Protein AF-A0A9P6YH67-F1 (afdb_monomer)

Foldseek 3Di:
DDDDDDDDDDDDDDDDDDDPPDPPPPPPPPVPPLVVLLDADPDPLALAQHAPVSVVSCVVPNDPVSCVQCVHPVSNCVSVVADPPPGDDFPDPDDGRDHSVNSNVVVVVVPPPPPDDPDPPPPCPPPPPPPVPPPPPPPPPDQPRCVSCCVRHNGPDDPDDPDDDPVRVVVVVVPPCVVVVVPVPPVVPPPPPPPDDD

Mean predicted aligned error: 18.73 Å

Organism: NCBI:txid936053

Solvent-accessible surface area (backbone atoms only — not comparable to full-atom values): 13482 Å² total; per-residue (Å²): 135,87,89,86,85,87,86,89,79,82,82,85,80,86,79,74,87,87,77,89,74,79,76,82,70,80,71,79,72,71,79,75,67,63,69,75,64,72,57,61,75,85,58,87,89,50,38,43,24,66,51,65,66,55,57,43,51,39,61,68,66,71,28,64,69,59,39,52,59,44,45,30,72,63,24,49,29,58,33,64,75,36,44,95,84,81,42,76,67,71,68,58,77,87,69,72,73,41,52,38,65,61,43,39,51,64,54,64,76,63,60,84,78,72,91,72,81,84,68,87,74,74,77,66,74,64,83,70,72,82,76,77,79,68,88,58,85,76,69,71,82,60,88,71,34,48,63,72,57,36,72,70,70,46,74,99,62,82,78,78,77,84,77,74,50,74,66,55,50,51,51,54,61,69,67,39,62,72,65,64,60,63,64,76,65,59,74,80,69,71,74,77,78,85,78,84,90,128

Sequence (198 aa):
MTTLHPPSALLSENPTLISNLGTNEKSDQVKIDLRDHLNSHQDPSNPFAFTPDQLGALIDPKNLPLLRAYGGLEGVARGLHSDLRSGLIPNAPNHQPITLDQIMKERKDDSVLEELVRTPTVHSLGARQLTHRTDITISTPDITAFPQRRRVFGANVLPETASKNIFQLMWIAFQDKTLSLGDRGWALGGVFCLGVGG

Secondary structure (DSSP, 8-state):
---------------------------------HHHHTSPP--TT--SS--HHHHHTTBTTB-HHHHHHTTHHHHHHHHTT-BTTTB--TTPPPPPP--HHHHHHHHHHHTTS--S-------------------S------TTS-HHHHHHH----PPPP-PPPHHHHHHHHHT-HHHHHHSSSSTTTSSTTSS---

Radius of gyration: 33.55 Å; Cα contacts (8 Å, |Δi|>4): 92; chains: 1; bounding box: 71×87×94 Å

Structure (mmCIF, N/CA/C/O backbone):
data_AF-A0A9P6YH67-F1
#
_entry.id   AF-A0A9P6YH67-F1
#
loop_
_atom_site.group_PDB
_atom_site.id
_atom_site.type_symbol
_atom_site.label_atom_id
_atom_site.label_alt_id
_atom_site.label_comp_id
_atom_site.label_asym_id
_atom_site.label_entity_id
_atom_site.label_seq_id
_atom_site.pdbx_PDB_ins_code
_atom_site.Cartn_x
_atom_site.Cartn_y
_atom_site.Cartn_z
_atom_site.occupancy
_atom_site.B_iso_or_equiv
_atom_site.auth_seq_id
_atom_site.auth_comp_id
_atom_site.auth_asym_id
_atom_site.auth_atom_id
_atom_site.pdbx_PDB_model_num
ATOM 1 N N . MET A 1 1 ? -42.409 -60.133 -31.550 1.00 38.12 1 MET A N 1
ATOM 2 C CA . MET A 1 1 ? -42.109 -59.517 -30.241 1.00 38.12 1 MET A CA 1
ATOM 3 C C . MET A 1 1 ? -42.569 -58.054 -30.286 1.00 38.12 1 MET A C 1
ATOM 5 O O . MET A 1 1 ? -41.913 -57.250 -30.925 1.00 38.12 1 MET A O 1
ATOM 9 N N . THR A 1 2 ? -43.781 -57.813 -29.757 1.00 36.97 2 THR A N 1
ATOM 10 C CA . THR A 1 2 ? -44.310 -56.610 -29.049 1.00 36.97 2 THR A CA 1
ATOM 11 C C . THR A 1 2 ? -43.953 -55.210 -29.610 1.00 36.97 2 THR A C 1
ATOM 13 O O . THR A 1 2 ? -42.856 -54.732 -29.371 1.00 36.97 2 THR A O 1
ATOM 16 N N . THR A 1 3 ? -44.710 -54.595 -30.537 1.00 42.47 3 THR A N 1
ATOM 17 C CA . THR A 1 3 ? -45.923 -53.718 -30.427 1.00 42.47 3 THR A CA 1
ATOM 18 C C . THR A 1 3 ? -45.793 -52.431 -29.582 1.00 42.47 3 THR A C 1
ATOM 20 O O . THR A 1 3 ? -45.664 -52.553 -28.368 1.00 42.47 3 THR A O 1
ATOM 23 N N . LEU A 1 4 ? -45.979 -51.234 -30.185 1.00 36.16 4 LEU A N 1
ATOM 24 C CA . LEU A 1 4 ? -47.043 -50.229 -29.886 1.00 36.16 4 LEU A CA 1
ATOM 25 C C . LEU A 1 4 ? -46.769 -48.812 -30.481 1.00 36.16 4 LEU A C 1
ATOM 27 O O . LEU A 1 4 ? -45.630 -48.383 -30.608 1.00 36.16 4 LEU A O 1
ATOM 31 N N . HIS A 1 5 ? -47.864 -48.142 -30.874 1.00 44.19 5 HIS A N 1
ATOM 32 C CA . HIS A 1 5 ? -48.044 -46.837 -31.563 1.00 44.19 5 HIS A CA 1
ATOM 33 C C . HIS A 1 5 ? -47.973 -45.627 -30.551 1.00 44.19 5 HIS A C 1
ATOM 35 O O . HIS A 1 5 ? -47.663 -45.874 -29.389 1.00 44.19 5 HIS A O 1
ATOM 41 N N . PRO A 1 6 ? -48.216 -44.343 -30.933 1.00 64.19 6 PRO A N 1
ATOM 42 C CA . PRO A 1 6 ? -47.480 -43.094 -30.671 1.00 64.19 6 PRO A CA 1
ATOM 43 C C . PRO A 1 6 ? -48.089 -42.293 -29.479 1.00 64.19 6 PRO A C 1
ATOM 45 O O . PRO A 1 6 ? -48.831 -42.875 -28.685 1.00 64.19 6 PRO A O 1
ATOM 48 N N . PRO A 1 7 ? -47.857 -40.969 -29.330 1.00 45.78 7 PRO A N 1
ATOM 49 C CA . PRO A 1 7 ? -48.884 -40.029 -29.820 1.00 45.78 7 PRO A CA 1
ATOM 50 C C . PRO A 1 7 ? -48.373 -38.633 -30.248 1.00 45.78 7 PRO A C 1
ATOM 52 O O . PRO A 1 7 ? -47.296 -38.174 -29.877 1.00 45.78 7 PRO A O 1
ATOM 55 N N . SER A 1 8 ? -49.211 -37.940 -31.019 1.00 47.09 8 SER A N 1
ATOM 56 C CA . SER A 1 8 ? -49.138 -36.511 -31.339 1.00 47.09 8 SER A CA 1
ATOM 57 C C . SER A 1 8 ? -49.526 -35.623 -30.143 1.00 47.09 8 SER A C 1
ATOM 59 O O . SER A 1 8 ? -50.497 -35.927 -29.458 1.00 47.09 8 SER A O 1
ATOM 61 N N . ALA A 1 9 ? -48.850 -34.483 -29.967 1.00 40.94 9 ALA A N 1
ATOM 62 C CA . ALA A 1 9 ? -49.354 -33.268 -29.304 1.00 40.94 9 ALA A CA 1
ATOM 63 C C . ALA A 1 9 ? -48.522 -32.081 -29.846 1.00 40.94 9 ALA A C 1
ATOM 65 O O . ALA A 1 9 ? -47.300 -32.104 -29.748 1.00 40.94 9 ALA A O 1
ATOM 66 N N . LEU A 1 10 ? -49.063 -31.249 -30.746 1.00 32.84 10 LEU A N 1
ATOM 67 C CA . LEU A 1 10 ? -49.729 -29.958 -30.475 1.00 32.84 10 LEU A CA 1
ATOM 68 C C . LEU A 1 10 ? -48.825 -28.997 -29.668 1.00 32.84 10 LEU A C 1
ATOM 70 O O . LEU A 1 10 ? -48.518 -29.284 -28.522 1.00 32.84 10 LEU A O 1
ATOM 74 N N . LEU A 1 11 ? -48.169 -28.010 -30.295 1.00 35.12 11 LEU A N 1
ATOM 75 C CA . LEU A 1 11 ? -48.657 -26.662 -30.668 1.00 35.12 11 LEU A CA 1
ATOM 76 C C . LEU A 1 11 ? -48.875 -25.755 -29.446 1.00 35.12 11 LEU A C 1
ATOM 78 O O . LEU A 1 11 ? -49.654 -26.103 -28.568 1.00 35.12 11 LEU A O 1
ATOM 82 N N . SER A 1 12 ? -48.261 -24.562 -29.499 1.00 39.50 12 SER A N 1
ATOM 83 C CA . SER A 1 12 ? -48.391 -23.457 -28.533 1.00 39.50 12 SER A CA 1
ATOM 84 C C . SER A 1 12 ? -47.697 -23.765 -27.192 1.00 39.50 12 SER A C 1
ATOM 86 O O . SER A 1 12 ? -47.698 -24.889 -26.727 1.00 39.50 12 SER A O 1
ATOM 88 N N . GLU A 1 13 ? -47.017 -22.864 -26.497 1.00 42.72 13 GLU A N 1
ATOM 89 C CA . GLU A 1 13 ? -47.311 -21.455 -26.295 1.00 42.72 13 GLU A CA 1
ATOM 90 C C . GLU A 1 13 ? -45.984 -20.731 -26.031 1.00 42.72 13 GLU A C 1
ATOM 92 O O . GLU A 1 13 ? -45.077 -21.262 -25.390 1.00 42.72 13 GLU A O 1
ATOM 97 N N . ASN A 1 14 ? -45.886 -19.498 -26.508 1.00 52.53 14 ASN A N 1
ATOM 98 C CA . ASN A 1 14 ? -44.887 -18.539 -26.073 1.00 52.53 14 ASN A CA 1
ATOM 99 C C . ASN A 1 14 ? -45.533 -17.731 -24.932 1.00 52.53 14 ASN A C 1
ATOM 101 O O . ASN A 1 14 ? -46.385 -16.893 -25.231 1.00 52.53 14 ASN A O 1
ATOM 105 N N . PRO A 1 15 ? -45.207 -17.952 -23.647 1.00 50.44 15 PRO A N 1
ATOM 106 C CA . PRO A 1 15 ? -45.587 -17.026 -22.595 1.00 50.44 15 PRO A CA 1
ATOM 107 C C . PRO A 1 15 ? -44.417 -16.081 -22.315 1.00 50.44 15 PRO A C 1
ATOM 109 O O . PRO A 1 15 ? -43.467 -16.381 -21.596 1.00 50.44 15 PRO A O 1
ATOM 112 N N . THR A 1 16 ? -44.500 -14.927 -22.968 1.00 36.78 16 THR A N 1
ATOM 113 C CA . THR A 1 16 ? -44.366 -13.596 -22.374 1.00 36.78 16 THR A CA 1
ATOM 114 C C . THR A 1 16 ? -43.880 -13.556 -20.922 1.00 36.78 16 THR A C 1
ATOM 116 O O . THR A 1 16 ? -44.498 -14.141 -20.041 1.00 36.78 16 THR A O 1
ATOM 119 N N . LEU A 1 17 ? -42.818 -12.767 -20.721 1.00 45.22 17 LEU A N 1
ATOM 120 C CA . LEU A 1 17 ? -42.535 -11.897 -19.573 1.00 45.22 17 LEU A CA 1
ATOM 121 C C . LEU A 1 17 ? -43.206 -12.268 -18.240 1.00 45.22 17 LEU A C 1
ATOM 123 O O . LEU A 1 17 ? -44.421 -12.193 -18.115 1.00 45.22 17 LEU A O 1
ATOM 127 N N . ILE A 1 18 ? -42.387 -12.469 -17.207 1.00 40.78 18 ILE A N 1
ATOM 128 C CA . ILE A 1 18 ? -42.354 -11.672 -15.965 1.00 40.78 18 ILE A CA 1
ATOM 129 C C . ILE A 1 18 ? -41.516 -12.449 -14.941 1.00 40.78 18 ILE A C 1
ATOM 131 O O . ILE A 1 18 ? -41.937 -13.470 -14.414 1.00 40.78 18 ILE A O 1
ATOM 135 N N . SER A 1 19 ? -40.358 -11.897 -14.591 1.00 36.22 19 SER A N 1
ATOM 136 C CA . SER A 1 19 ? -40.046 -11.620 -13.188 1.00 36.22 19 SER A CA 1
ATOM 137 C C . SER A 1 19 ? -38.937 -10.577 -13.148 1.00 36.22 19 SER A C 1
ATOM 139 O O . SER A 1 19 ? -37.750 -10.890 -13.071 1.00 36.22 19 SER A O 1
ATOM 141 N N . ASN A 1 20 ? -39.358 -9.311 -13.188 1.00 45.34 20 ASN A N 1
ATOM 142 C CA . ASN A 1 20 ? -38.653 -8.265 -12.466 1.00 45.34 20 ASN A CA 1
ATOM 143 C C . ASN A 1 20 ? -38.591 -8.711 -11.002 1.00 45.34 20 ASN A C 1
ATOM 145 O O . ASN A 1 20 ? -39.536 -8.484 -10.248 1.00 45.34 20 ASN A O 1
ATOM 149 N N . LEU A 1 21 ? -37.498 -9.357 -10.603 1.00 37.69 21 LEU A N 1
ATOM 150 C CA . LEU A 1 21 ? -37.103 -9.363 -9.208 1.00 37.69 21 LEU A CA 1
ATOM 151 C C . LEU A 1 21 ? -36.047 -8.280 -9.072 1.00 37.69 21 LEU A C 1
ATOM 153 O O . LEU A 1 21 ? -34.868 -8.475 -9.355 1.00 37.69 21 LEU A O 1
ATOM 157 N N . GLY A 1 22 ? -36.539 -7.095 -8.717 1.00 43.66 22 GLY A N 1
ATOM 158 C CA . GLY A 1 22 ? -35.696 -6.010 -8.275 1.00 43.66 22 GLY A CA 1
ATOM 159 C C . GLY A 1 22 ? -34.897 -6.479 -7.071 1.00 43.66 22 GLY A C 1
ATOM 160 O O . GLY A 1 22 ? -35.410 -6.542 -5.960 1.00 43.66 22 GLY A O 1
ATOM 161 N N . THR A 1 23 ? -33.621 -6.750 -7.285 1.00 35.12 23 THR A N 1
ATOM 162 C CA . THR A 1 23 ? -32.623 -6.407 -6.288 1.00 35.12 23 THR A CA 1
ATOM 163 C C . THR A 1 23 ? -32.306 -4.943 -6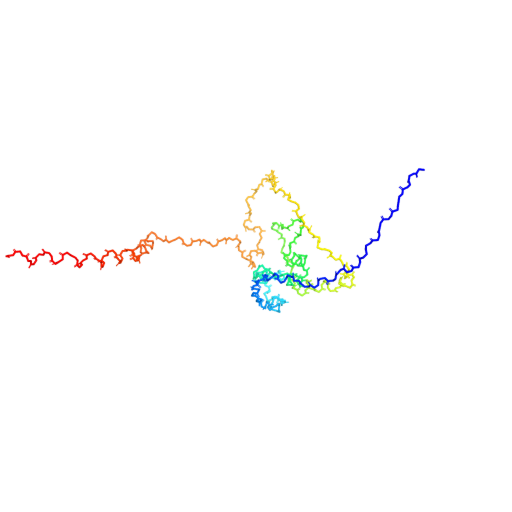.532 1.00 35.12 23 THR A C 1
ATOM 165 O O . THR A 1 23 ? -31.538 -4.589 -7.426 1.00 35.12 23 THR A O 1
ATOM 168 N N . ASN A 1 24 ? -32.975 -4.081 -5.768 1.00 37.22 24 ASN A N 1
ATOM 169 C CA . ASN A 1 24 ? -32.545 -2.711 -5.533 1.00 37.22 24 ASN A CA 1
ATOM 170 C C . ASN A 1 24 ? -31.234 -2.764 -4.733 1.00 37.22 24 ASN A C 1
ATOM 172 O O . ASN A 1 24 ? -31.184 -2.401 -3.563 1.00 37.22 24 ASN A O 1
ATOM 176 N N . GLU A 1 25 ? -30.184 -3.289 -5.357 1.00 43.19 25 GLU A N 1
ATOM 177 C CA . GLU A 1 25 ? -28.823 -3.033 -4.935 1.00 43.19 25 GLU A CA 1
ATOM 178 C C . GLU A 1 25 ? -28.567 -1.618 -5.422 1.00 43.19 25 GLU A C 1
ATOM 180 O O . GLU A 1 25 ? -28.279 -1.372 -6.598 1.00 43.19 25 GLU A O 1
ATOM 185 N N . LYS A 1 26 ? -28.755 -0.668 -4.511 1.00 33.31 26 LYS A N 1
ATOM 186 C CA . LYS A 1 26 ? -28.193 0.666 -4.621 1.00 33.31 26 LYS A CA 1
ATOM 187 C C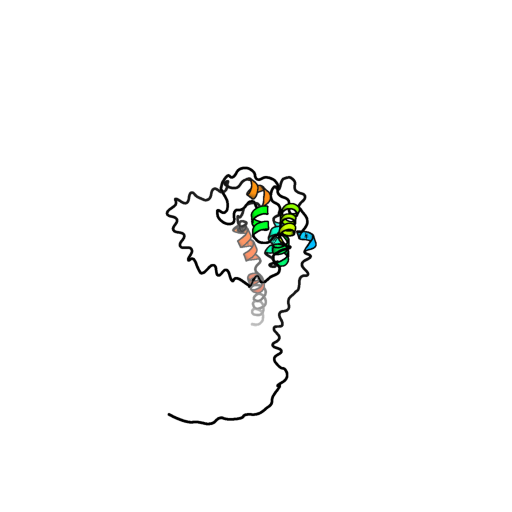 . LYS A 1 26 ? -26.677 0.483 -4.653 1.00 33.31 26 LYS A C 1
ATOM 189 O O . LYS A 1 26 ? -25.994 0.606 -3.645 1.00 33.31 26 LYS A O 1
ATOM 194 N N . SER A 1 27 ? -26.166 0.094 -5.817 1.00 44.28 27 SER A N 1
ATOM 195 C CA . SER A 1 27 ? -24.757 0.153 -6.126 1.00 44.28 27 SER A CA 1
ATOM 196 C C . SER A 1 27 ? -24.481 1.642 -6.187 1.00 44.28 27 SER A C 1
ATOM 198 O O . SER A 1 27 ? -24.657 2.271 -7.231 1.00 44.28 27 SER A O 1
ATOM 200 N N . ASP A 1 28 ? -24.122 2.210 -5.038 1.00 47.75 28 ASP A N 1
ATOM 201 C CA . ASP A 1 28 ? -23.343 3.432 -4.969 1.00 47.75 28 ASP A CA 1
ATOM 202 C C . ASP A 1 28 ? -22.075 3.129 -5.774 1.00 47.75 28 ASP A C 1
ATOM 204 O O . ASP A 1 28 ? -21.065 2.645 -5.265 1.00 47.75 28 ASP A O 1
ATOM 208 N N . GLN A 1 29 ? -22.175 3.288 -7.096 1.00 51.06 29 GLN A N 1
ATOM 209 C CA . GLN A 1 29 ? -21.051 3.276 -8.006 1.00 51.06 29 GLN A CA 1
ATOM 210 C C . GLN A 1 29 ? -20.273 4.537 -7.663 1.00 51.06 29 GLN A C 1
ATOM 212 O O . GLN A 1 29 ? -20.430 5.582 -8.292 1.00 51.06 29 GLN A O 1
ATOM 217 N N . VAL A 1 30 ? -19.447 4.446 -6.621 1.00 56.94 30 VAL A N 1
ATOM 218 C CA . VAL A 1 30 ? -18.272 5.294 -6.511 1.00 56.94 30 VAL A CA 1
ATOM 219 C C . VAL A 1 30 ? -17.543 5.049 -7.820 1.00 56.94 30 VAL A C 1
ATOM 221 O O . VAL A 1 30 ? -17.080 3.943 -8.092 1.00 56.94 30 VAL A O 1
ATOM 224 N N . LYS A 1 31 ? -17.570 6.038 -8.706 1.00 55.84 31 LYS A N 1
ATOM 225 C CA . LYS A 1 31 ? -16.801 6.027 -9.941 1.00 55.84 31 LYS A CA 1
ATOM 226 C C . LYS A 1 31 ? -15.342 6.053 -9.504 1.00 55.84 31 LYS A C 1
ATOM 228 O O . LYS A 1 31 ? -14.800 7.117 -9.242 1.00 55.84 31 LYS A O 1
ATOM 233 N N . ILE A 1 32 ? -14.761 4.874 -9.290 1.00 58.88 32 ILE A N 1
ATOM 234 C CA . ILE A 1 32 ? -13.375 4.752 -8.852 1.00 58.88 32 ILE A CA 1
ATOM 235 C C . ILE A 1 32 ? -12.536 5.228 -10.029 1.00 58.88 32 ILE A C 1
ATOM 237 O O . ILE A 1 32 ? -12.463 4.555 -11.063 1.00 58.88 32 ILE A O 1
ATOM 241 N N . ASP A 1 33 ? -11.955 6.415 -9.896 1.00 65.50 33 ASP A N 1
ATOM 242 C CA . ASP A 1 33 ? -11.073 6.982 -10.900 1.00 65.50 33 ASP A CA 1
ATOM 243 C C . ASP A 1 33 ? -9.779 6.162 -10.923 1.00 65.50 33 ASP A C 1
ATOM 245 O O . ASP A 1 33 ? -8.802 6.419 -10.230 1.00 65.50 33 ASP A O 1
ATOM 249 N N . LEU A 1 34 ? -9.790 5.118 -11.754 1.00 74.00 34 LEU A N 1
ATOM 250 C CA . LEU A 1 34 ? -8.680 4.188 -11.958 1.00 74.00 34 LEU A CA 1
ATOM 251 C C . LEU A 1 34 ? -7.362 4.914 -12.277 1.00 74.00 34 LEU A C 1
ATOM 253 O O . LEU A 1 34 ? -6.284 4.414 -11.980 1.00 74.00 34 LEU A O 1
ATOM 257 N N . ARG A 1 35 ? -7.462 6.097 -12.889 1.00 72.38 35 ARG A N 1
ATOM 258 C CA . ARG A 1 35 ? -6.337 6.895 -13.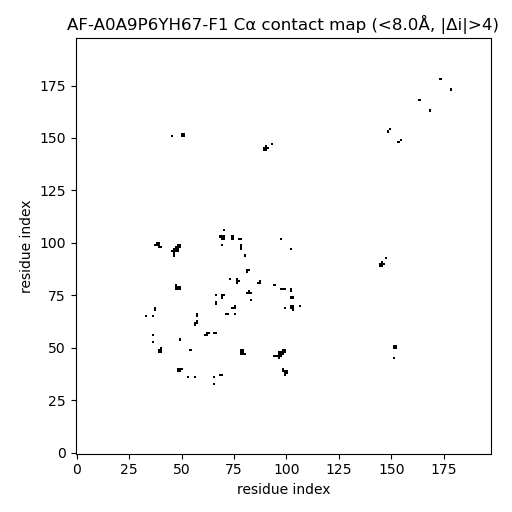382 1.00 72.38 35 ARG A CA 1
ATOM 259 C C . ARG A 1 35 ? -5.349 7.296 -12.296 1.00 72.38 35 ARG A C 1
ATOM 261 O O . ARG A 1 35 ? -4.156 7.318 -12.580 1.00 72.38 35 ARG A O 1
ATOM 268 N N . ASP A 1 36 ? -5.816 7.556 -11.082 1.00 79.69 36 ASP A N 1
ATOM 269 C CA . ASP A 1 36 ? -4.942 8.055 -10.019 1.00 79.69 36 ASP A CA 1
ATOM 270 C C . ASP A 1 36 ? -4.001 6.957 -9.501 1.00 79.69 36 ASP A C 1
ATOM 272 O O . ASP A 1 36 ? -2.862 7.229 -9.123 1.00 79.69 36 ASP A O 1
ATOM 276 N N . HIS A 1 37 ? -4.432 5.696 -9.578 1.00 85.00 37 HIS A N 1
ATOM 277 C CA . HIS A 1 37 ? -3.693 4.543 -9.063 1.00 85.00 37 HIS A CA 1
ATOM 278 C C . HIS A 1 37 ? -2.809 3.841 -10.105 1.00 85.00 37 HIS A C 1
ATOM 280 O O . HIS A 1 37 ? -2.039 2.957 -9.750 1.00 85.00 37 HIS A O 1
ATOM 286 N N . LEU A 1 38 ? -2.871 4.235 -11.381 1.00 85.75 38 LEU A N 1
ATOM 287 C CA . LEU A 1 38 ? -2.050 3.651 -12.452 1.00 85.75 38 LEU A CA 1
ATOM 288 C C . LEU A 1 38 ? -0.716 4.370 -12.682 1.00 85.75 38 LEU A C 1
ATOM 290 O O . LEU A 1 38 ? 0.039 3.977 -13.565 1.00 85.75 38 LEU A O 1
ATOM 294 N N . ASN A 1 39 ? -0.421 5.421 -11.921 1.00 88.75 39 ASN A N 1
ATOM 295 C CA . ASN A 1 39 ? 0.826 6.162 -12.069 1.00 88.75 39 ASN A CA 1
ATOM 296 C C . ASN A 1 39 ? 1.924 5.556 -11.186 1.00 88.75 39 ASN A C 1
ATOM 298 O O . ASN A 1 39 ? 1.687 5.249 -10.018 1.00 88.75 39 ASN A O 1
ATOM 302 N N . SER A 1 40 ? 3.144 5.435 -11.712 1.00 88.12 40 SER A N 1
ATOM 303 C CA . SER A 1 40 ? 4.320 5.081 -10.907 1.00 88.12 40 SER A CA 1
ATOM 304 C C . SER A 1 40 ? 4.542 6.106 -9.783 1.00 88.12 40 SER A C 1
ATOM 306 O O . SER A 1 40 ? 4.387 7.314 -9.985 1.00 88.12 40 SER A O 1
ATOM 308 N N . HIS A 1 41 ? 4.911 5.640 -8.588 1.00 88.56 41 HIS A N 1
ATOM 309 C CA . HIS A 1 41 ? 5.232 6.535 -7.474 1.00 88.56 41 HIS A CA 1
ATOM 310 C C . HIS A 1 41 ? 6.546 7.286 -7.717 1.00 88.56 41 HIS A C 1
ATOM 312 O O . HIS A 1 41 ? 7.430 6.824 -8.434 1.00 88.56 41 HIS A O 1
ATOM 318 N N . GLN A 1 42 ? 6.691 8.444 -7.074 1.00 87.19 42 GLN A N 1
ATOM 319 C CA . GLN A 1 42 ? 7.865 9.310 -7.228 1.00 87.19 42 GLN A CA 1
ATOM 320 C C . GLN A 1 42 ? 8.914 9.124 -6.121 1.00 87.19 42 GLN A C 1
ATOM 322 O O . GLN A 1 42 ? 9.944 9.789 -6.148 1.00 87.19 42 GLN A O 1
ATOM 327 N N . ASP A 1 43 ? 8.668 8.243 -5.144 1.00 88.56 43 ASP A N 1
ATOM 328 C CA . ASP A 1 43 ? 9.596 8.008 -4.031 1.00 88.56 43 ASP A CA 1
ATOM 329 C C . ASP A 1 43 ? 10.834 7.196 -4.477 1.00 88.56 43 ASP A C 1
ATOM 331 O O . ASP A 1 43 ? 10.691 6.007 -4.775 1.00 88.56 43 ASP A O 1
ATOM 335 N N . PRO A 1 44 ? 12.050 7.783 -4.483 1.00 86.19 44 PRO A N 1
ATOM 336 C CA . PRO A 1 44 ? 13.280 7.075 -4.845 1.00 86.19 44 PRO A CA 1
ATOM 337 C C . PRO A 1 44 ? 13.748 6.095 -3.761 1.00 86.19 44 PRO A C 1
ATOM 339 O O . PRO A 1 44 ? 14.595 5.242 -4.018 1.00 86.19 44 PRO A O 1
ATOM 342 N N . SER A 1 45 ? 13.236 6.224 -2.532 1.00 89.56 45 SER A N 1
ATOM 343 C CA . SER A 1 45 ? 13.540 5.321 -1.425 1.00 89.56 45 SER A CA 1
ATOM 344 C C . SER A 1 45 ? 12.691 4.052 -1.457 1.00 89.56 45 SER A C 1
ATOM 346 O O . SER A 1 45 ? 12.991 3.135 -0.685 1.00 89.56 45 SER A O 1
ATOM 348 N N . ASN A 1 46 ? 11.641 4.006 -2.280 1.00 92.75 46 ASN A N 1
ATOM 349 C CA . ASN A 1 46 ? 10.765 2.855 -2.408 1.00 92.75 46 ASN A CA 1
ATOM 350 C C . ASN A 1 46 ? 11.233 1.958 -3.572 1.00 92.75 46 ASN A C 1
ATOM 352 O O . ASN A 1 46 ? 11.122 2.348 -4.731 1.00 92.75 46 ASN A O 1
ATOM 356 N N . PRO A 1 47 ? 11.756 0.756 -3.290 1.00 93.00 47 PRO A N 1
ATOM 357 C CA . PRO A 1 47 ? 12.155 -0.204 -4.316 1.00 93.00 47 PRO A CA 1
ATOM 358 C C . PRO A 1 47 ? 10.996 -1.083 -4.811 1.00 93.00 47 PRO A C 1
ATOM 360 O O . PRO A 1 47 ? 11.191 -1.881 -5.722 1.00 93.00 47 PRO A O 1
ATOM 363 N N . PHE A 1 48 ? 9.819 -1.014 -4.190 1.00 94.75 48 PHE A N 1
ATOM 364 C CA . PHE A 1 48 ? 8.630 -1.753 -4.619 1.00 94.75 48 PHE A CA 1
ATOM 365 C C . PHE A 1 48 ? 7.843 -0.925 -5.623 1.00 94.75 48 PHE A C 1
ATOM 367 O O . PHE A 1 48 ? 7.823 0.286 -5.499 1.00 94.75 48 PHE A O 1
ATOM 374 N N . ALA A 1 49 ? 7.109 -1.560 -6.535 1.00 93.88 49 ALA A N 1
ATOM 375 C CA . ALA A 1 49 ? 6.353 -0.832 -7.561 1.00 93.88 49 ALA A CA 1
ATOM 376 C C . ALA A 1 49 ? 5.117 -0.083 -7.046 1.00 93.88 49 ALA A C 1
ATOM 378 O O . ALA A 1 49 ? 4.524 0.697 -7.790 1.00 93.88 49 ALA A O 1
ATOM 379 N N . PHE A 1 50 ? 4.699 -0.350 -5.807 1.00 94.12 50 PHE A N 1
ATOM 380 C CA . PHE A 1 50 ? 3.443 0.138 -5.250 1.00 94.12 50 PHE A CA 1
ATOM 381 C C . PHE A 1 50 ? 3.661 0.917 -3.955 1.00 94.12 50 PHE A C 1
ATOM 383 O O . PHE A 1 50 ? 4.567 0.613 -3.173 1.00 94.12 50 PHE A O 1
ATOM 390 N N . THR A 1 51 ? 2.775 1.876 -3.697 1.00 93.69 51 THR A N 1
ATOM 391 C CA . THR A 1 51 ? 2.624 2.535 -2.392 1.00 93.69 51 THR A CA 1
ATOM 392 C C . THR A 1 51 ? 1.543 1.851 -1.545 1.00 93.69 51 THR A C 1
ATOM 394 O O . THR A 1 51 ? 0.690 1.142 -2.092 1.00 93.69 51 THR A O 1
ATOM 397 N N . PRO A 1 52 ? 1.528 2.065 -0.213 1.00 92.94 52 PRO A N 1
ATOM 398 C CA . PRO A 1 52 ? 0.439 1.589 0.642 1.00 92.94 52 PRO A CA 1
ATOM 399 C C . PRO A 1 52 ? -0.946 2.009 0.127 1.00 92.94 52 PRO A C 1
ATOM 401 O O . PRO A 1 52 ? -1.853 1.182 0.081 1.00 92.94 52 PRO A O 1
ATOM 404 N N . ASP A 1 53 ? -1.083 3.249 -0.349 1.00 91.69 53 ASP A N 1
ATOM 405 C CA . ASP A 1 53 ? -2.346 3.787 -0.868 1.00 91.69 53 ASP A CA 1
ATOM 406 C C . ASP A 1 53 ? -2.795 3.078 -2.156 1.00 91.69 53 ASP A C 1
ATOM 408 O O . ASP A 1 53 ? -3.968 2.736 -2.312 1.00 91.69 53 ASP A O 1
ATOM 412 N N . GLN A 1 54 ? -1.859 2.786 -3.066 1.00 92.81 54 GLN A N 1
ATOM 413 C CA . GLN A 1 54 ? -2.138 2.050 -4.306 1.00 92.81 54 GLN A CA 1
ATOM 414 C C . GLN A 1 54 ? -2.586 0.608 -4.056 1.00 92.81 54 GLN A C 1
ATOM 416 O O . GLN A 1 54 ? -3.390 0.076 -4.826 1.00 92.81 54 GLN A O 1
ATOM 421 N N . LEU A 1 55 ? -2.071 -0.024 -2.997 1.00 92.50 55 LEU A N 1
ATOM 422 C CA . LEU A 1 55 ? -2.513 -1.347 -2.556 1.00 92.50 55 LEU A CA 1
ATOM 423 C C . LEU A 1 55 ? -3.849 -1.270 -1.809 1.00 92.50 55 LEU A C 1
ATOM 425 O O . LEU A 1 55 ? -4.696 -2.139 -2.001 1.00 92.50 55 LEU A O 1
ATOM 429 N N . GLY A 1 56 ? -4.068 -0.229 -1.001 1.00 92.00 56 GLY A N 1
ATOM 430 C CA . GLY A 1 56 ? -5.329 0.015 -0.295 1.00 92.00 56 GLY A CA 1
ATOM 431 C C . GLY A 1 56 ? -6.515 0.157 -1.251 1.00 92.00 56 GLY A C 1
ATOM 432 O O . GLY A 1 56 ? -7.561 -0.452 -1.027 1.00 92.00 56 GLY A O 1
ATOM 433 N N . ALA A 1 57 ? -6.305 0.832 -2.385 1.00 91.38 57 ALA A N 1
ATOM 434 C CA . ALA A 1 57 ? -7.298 0.988 -3.451 1.00 91.38 57 ALA A CA 1
ATOM 435 C C . ALA A 1 57 ? -7.747 -0.335 -4.109 1.00 91.38 57 ALA A C 1
ATOM 437 O O . ALA A 1 57 ? -8.742 -0.361 -4.834 1.00 91.38 57 ALA A O 1
ATOM 438 N N . LEU A 1 58 ? -7.029 -1.446 -3.887 1.00 91.12 58 LEU A N 1
ATOM 439 C CA . LEU A 1 58 ? -7.462 -2.781 -4.318 1.00 91.12 58 LEU A CA 1
ATOM 440 C C . LEU A 1 58 ? -8.458 -3.424 -3.352 1.00 91.12 58 LEU A C 1
ATOM 442 O O . LEU A 1 58 ? -9.195 -4.326 -3.762 1.00 91.12 58 LEU A O 1
ATOM 446 N N . ILE A 1 59 ? -8.432 -3.020 -2.083 1.00 90.44 59 ILE A N 1
ATOM 447 C CA . ILE A 1 59 ? -9.128 -3.687 -0.982 1.00 90.44 59 ILE A CA 1
ATOM 448 C C . ILE A 1 59 ? -10.401 -2.935 -0.597 1.00 90.44 59 ILE A C 1
ATOM 450 O O . ILE A 1 59 ? -11.420 -3.595 -0.383 1.00 90.44 59 ILE A O 1
ATOM 454 N N . ASP A 1 60 ? -10.364 -1.598 -0.557 1.00 85.88 60 ASP A N 1
ATOM 455 C CA . ASP A 1 60 ? -11.478 -0.780 -0.063 1.00 85.88 60 ASP A CA 1
ATOM 456 C C . ASP A 1 60 ? -11.830 0.409 -0.991 1.00 85.88 60 ASP A C 1
ATOM 458 O O . ASP A 1 60 ? -11.132 1.425 -0.984 1.00 85.88 60 ASP A O 1
ATOM 462 N N . PRO A 1 61 ? -12.904 0.302 -1.803 1.00 88.75 61 PRO A N 1
ATOM 463 C CA . PRO A 1 61 ? -13.663 -0.917 -2.089 1.00 88.75 61 PRO A CA 1
ATOM 464 C C . PRO A 1 61 ? -12.860 -1.891 -2.967 1.00 88.75 61 PRO A C 1
ATOM 466 O O . PRO A 1 61 ? -11.968 -1.506 -3.722 1.00 88.75 61 PRO A O 1
ATOM 469 N N . LYS A 1 62 ? -13.219 -3.177 -2.925 1.00 89.06 62 LYS A N 1
ATOM 470 C CA . LYS A 1 62 ? -12.551 -4.233 -3.702 1.00 89.06 62 LYS A CA 1
ATOM 471 C C . LYS A 1 62 ? -12.542 -3.928 -5.211 1.00 89.06 62 LYS A C 1
ATOM 473 O O . LYS A 1 62 ? -13.575 -4.033 -5.872 1.00 89.06 62 LYS A O 1
ATOM 478 N N . ASN A 1 63 ? -11.366 -3.658 -5.783 1.00 89.12 63 ASN A N 1
ATOM 479 C CA . ASN A 1 63 ? -11.214 -3.220 -7.176 1.00 89.12 63 ASN A CA 1
ATOM 480 C C . ASN A 1 63 ? -10.498 -4.264 -8.057 1.00 89.12 63 ASN A C 1
ATOM 482 O O . ASN A 1 63 ? -9.280 -4.247 -8.252 1.00 89.12 63 ASN A O 1
ATOM 486 N N . LEU A 1 64 ? -11.277 -5.189 -8.631 1.00 90.44 64 LEU A N 1
ATOM 487 C CA . LEU A 1 64 ? -10.762 -6.204 -9.562 1.00 90.44 64 LEU A CA 1
ATOM 488 C C . LEU A 1 64 ? -10.240 -5.631 -10.898 1.00 90.44 64 LEU A C 1
ATOM 490 O O . LEU A 1 64 ? -9.241 -6.157 -11.400 1.00 90.44 64 LEU A O 1
ATOM 494 N N . PRO A 1 65 ? -10.863 -4.595 -11.499 1.00 89.44 65 PRO A N 1
ATOM 495 C CA . PRO A 1 65 ? -10.303 -3.930 -12.675 1.00 89.44 65 PRO A CA 1
ATOM 496 C C . PRO A 1 65 ? -8.891 -3.376 -12.450 1.00 89.44 65 PRO A C 1
ATOM 498 O O . PRO A 1 65 ? -8.019 -3.600 -13.288 1.00 89.44 65 PRO A O 1
ATOM 501 N N . LEU A 1 66 ? -8.640 -2.730 -11.307 1.00 90.62 66 LEU A N 1
ATOM 502 C CA . LEU A 1 66 ? -7.316 -2.218 -10.941 1.00 90.62 66 LEU A CA 1
ATOM 503 C C . LEU A 1 66 ? -6.312 -3.351 -10.723 1.00 90.62 66 LEU A C 1
ATOM 505 O O . LEU A 1 66 ? -5.213 -3.301 -11.268 1.00 90.62 66 LEU A O 1
ATOM 509 N N . LEU A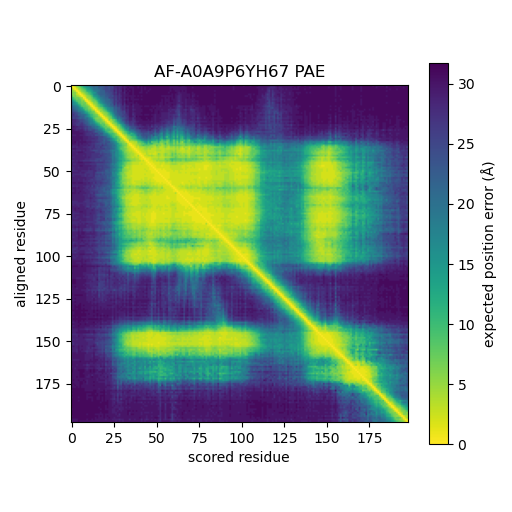 1 67 ? -6.718 -4.432 -10.046 1.00 91.31 67 LEU A N 1
ATOM 510 C CA . LEU A 1 67 ? -5.879 -5.627 -9.917 1.00 91.31 67 LEU A CA 1
ATOM 511 C C . LEU A 1 67 ? -5.477 -6.175 -11.290 1.00 91.31 67 LEU A C 1
ATOM 513 O O . LEU A 1 67 ? -4.324 -6.537 -11.512 1.00 91.31 67 LEU A O 1
ATOM 517 N N . ARG A 1 68 ? -6.423 -6.236 -12.235 1.00 90.25 68 ARG A N 1
ATOM 518 C CA . ARG A 1 68 ? -6.138 -6.677 -13.604 1.00 90.25 68 ARG A CA 1
ATOM 519 C C . ARG A 1 68 ? -5.181 -5.717 -14.305 1.00 90.25 68 ARG A C 1
ATOM 521 O O . ARG A 1 68 ? -4.323 -6.207 -15.036 1.00 90.25 68 ARG A O 1
ATOM 528 N N . ALA A 1 69 ? -5.324 -4.410 -14.101 1.00 90.06 69 ALA A N 1
ATOM 529 C CA . ALA A 1 69 ? -4.440 -3.402 -14.678 1.00 90.06 69 ALA A CA 1
ATOM 530 C C . ALA A 1 69 ? -3.000 -3.531 -14.156 1.00 90.06 69 ALA A C 1
ATOM 532 O O . ALA A 1 69 ? -2.076 -3.460 -14.957 1.00 90.06 69 ALA A O 1
ATOM 533 N N . TYR A 1 70 ? -2.807 -3.871 -12.879 1.00 91.69 70 TYR A N 1
ATOM 534 C CA . TYR A 1 70 ? -1.495 -4.179 -12.286 1.00 91.69 70 TYR A CA 1
ATOM 535 C C . TYR A 1 70 ? -0.871 -5.511 -12.744 1.00 91.69 70 TYR A C 1
ATOM 537 O O . TYR A 1 70 ? 0.100 -5.971 -12.154 1.00 91.69 70 TYR A O 1
ATOM 545 N N . GLY A 1 71 ? -1.422 -6.173 -13.766 1.00 89.19 71 GLY A N 1
ATOM 546 C CA . GLY A 1 71 ? -0.939 -7.481 -14.226 1.00 89.19 71 GLY A CA 1
ATOM 547 C C . GLY A 1 71 ? -1.528 -8.672 -13.461 1.00 89.19 71 GLY A C 1
ATOM 548 O O . GLY A 1 71 ? -1.079 -9.802 -13.628 1.00 89.19 71 GLY A O 1
ATOM 549 N N . GLY A 1 72 ? -2.568 -8.460 -12.651 1.00 91.38 72 GLY A N 1
ATOM 550 C CA . GLY A 1 72 ? -3.201 -9.509 -11.853 1.00 91.38 72 GLY A CA 1
ATOM 551 C C . GLY A 1 72 ? -2.385 -9.885 -10.616 1.00 91.38 72 GLY A C 1
ATOM 552 O O . GLY A 1 72 ? -1.579 -9.106 -10.115 1.00 91.38 72 GLY A O 1
ATOM 553 N N . LEU A 1 73 ? -2.602 -11.103 -10.115 1.00 91.88 73 LEU A N 1
ATOM 554 C CA . LEU A 1 73 ? -1.914 -11.605 -8.922 1.00 91.88 73 LEU A CA 1
ATOM 555 C C . LEU A 1 73 ? -0.389 -11.653 -9.105 1.00 91.88 73 LEU A C 1
ATOM 557 O O . LEU A 1 73 ? 0.351 -11.297 -8.193 1.00 91.88 73 LEU A O 1
ATOM 561 N N . GLU A 1 74 ? 0.075 -12.083 -10.279 1.00 92.25 74 GLU A N 1
ATOM 562 C CA . GLU A 1 74 ? 1.503 -12.222 -10.565 1.00 92.25 74 GLU A CA 1
ATOM 563 C C . GLU A 1 74 ? 2.210 -10.866 -10.620 1.00 92.25 74 GLU A C 1
ATOM 565 O O . GLU A 1 74 ? 3.277 -10.709 -10.026 1.00 92.25 74 GLU A O 1
ATOM 570 N N . GLY A 1 75 ? 1.592 -9.867 -11.258 1.00 92.62 75 GLY A N 1
ATOM 571 C CA . GLY A 1 75 ? 2.150 -8.518 -11.311 1.00 92.62 75 GLY A CA 1
ATOM 572 C C . GLY A 1 75 ?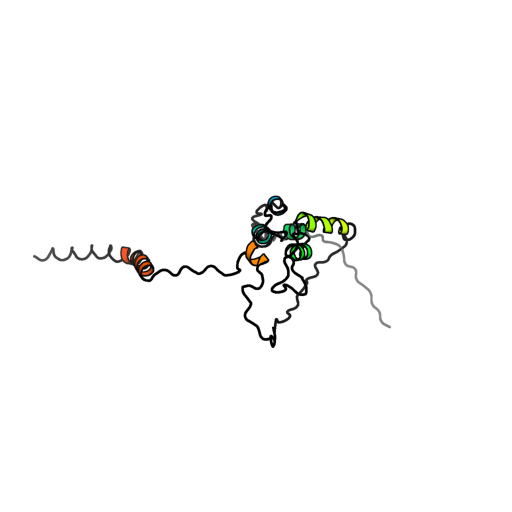 2.261 -7.879 -9.926 1.00 92.62 75 GLY A C 1
ATOM 573 O O . GLY A 1 75 ? 3.302 -7.317 -9.586 1.00 92.62 75 GLY A O 1
ATOM 574 N N . VAL A 1 76 ? 1.246 -8.065 -9.074 1.00 94.00 76 VAL A N 1
ATOM 575 C CA . VAL A 1 76 ? 1.297 -7.600 -7.679 1.00 94.00 76 VAL A CA 1
ATO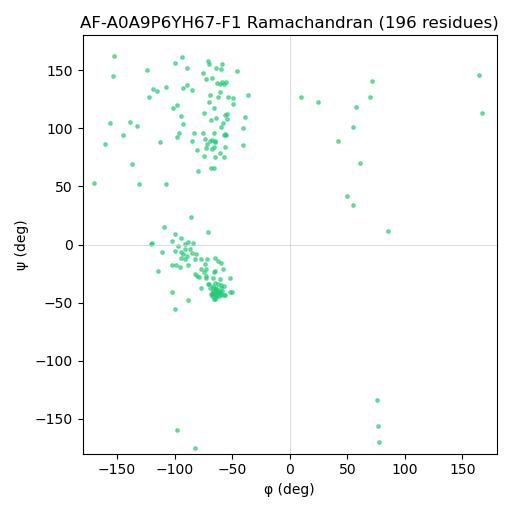M 576 C C . VAL A 1 76 ? 2.384 -8.326 -6.884 1.00 94.00 76 VAL A C 1
ATOM 578 O O . VAL A 1 76 ? 3.179 -7.680 -6.203 1.00 94.00 76 VAL A O 1
ATOM 581 N N . ALA A 1 77 ? 2.471 -9.655 -6.986 1.00 93.50 77 ALA A N 1
ATOM 582 C CA . ALA A 1 77 ? 3.493 -10.435 -6.289 1.00 93.50 77 ALA A CA 1
ATOM 583 C C . ALA A 1 77 ? 4.911 -10.005 -6.693 1.00 93.50 77 ALA A C 1
ATOM 585 O O . ALA A 1 77 ? 5.766 -9.786 -5.833 1.00 93.50 77 ALA A O 1
ATOM 586 N N . ARG A 1 78 ? 5.131 -9.784 -7.992 1.00 93.00 78 ARG A N 1
ATOM 587 C CA . ARG A 1 78 ? 6.407 -9.321 -8.536 1.00 93.00 78 ARG A CA 1
ATOM 588 C C . ARG A 1 78 ? 6.756 -7.907 -8.081 1.00 93.00 78 ARG A C 1
ATOM 590 O O . ARG A 1 78 ? 7.864 -7.697 -7.596 1.00 93.00 78 ARG A O 1
ATOM 597 N N . GLY A 1 79 ? 5.814 -6.966 -8.152 1.00 93.12 79 GLY A N 1
ATOM 598 C CA . GLY A 1 79 ? 6.030 -5.591 -7.688 1.00 93.12 79 GLY A CA 1
ATOM 599 C C . GLY A 1 79 ? 6.262 -5.466 -6.185 1.00 93.12 79 GLY A C 1
ATOM 600 O O . GLY A 1 79 ? 6.903 -4.517 -5.738 1.00 93.12 79 GLY A O 1
ATOM 601 N N . LEU A 1 80 ? 5.799 -6.448 -5.408 1.00 93.81 80 LEU A N 1
ATOM 602 C CA . LEU A 1 80 ? 6.073 -6.574 -3.978 1.00 93.81 80 LEU A CA 1
ATOM 603 C C . LEU A 1 80 ? 7.266 -7.482 -3.660 1.00 93.81 80 LEU A C 1
ATOM 605 O O . LEU A 1 80 ? 7.484 -7.771 -2.485 1.00 93.81 80 LEU A O 1
ATOM 609 N N . HIS A 1 81 ? 8.013 -7.976 -4.653 1.00 93.00 81 HIS A N 1
ATOM 610 C CA . HIS A 1 81 ? 9.117 -8.931 -4.471 1.00 93.00 81 HIS A CA 1
ATOM 611 C C . HIS A 1 81 ? 8.749 -10.141 -3.600 1.00 93.00 81 HIS A C 1
ATOM 613 O O . HIS A 1 81 ? 9.493 -10.534 -2.699 1.00 93.00 81 HIS A O 1
ATOM 619 N N . SER A 1 82 ? 7.551 -10.681 -3.801 1.00 92.12 82 SER A N 1
ATOM 620 C CA . SER A 1 82 ? 6.998 -11.789 -3.026 1.00 92.12 82 SER A CA 1
ATOM 621 C C . SER A 1 82 ? 6.817 -12.997 -3.939 1.00 92.12 82 SER A C 1
ATOM 623 O O . SER A 1 82 ? 6.261 -12.863 -5.027 1.00 92.12 82 SER A O 1
ATOM 625 N N . ASP A 1 83 ? 7.270 -14.174 -3.511 1.00 91.56 83 ASP A N 1
ATOM 626 C CA . ASP A 1 83 ? 7.035 -15.401 -4.269 1.00 91.56 83 ASP A CA 1
ATOM 627 C C . ASP A 1 83 ? 5.657 -15.980 -3.917 1.00 91.56 83 ASP A C 1
ATOM 629 O O . ASP A 1 83 ? 5.300 -16.116 -2.747 1.00 91.56 83 ASP A O 1
ATOM 633 N N . LEU A 1 84 ? 4.887 -16.360 -4.936 1.00 90.69 84 LEU A N 1
ATOM 634 C CA . LEU A 1 84 ? 3.580 -17.002 -4.782 1.00 90.69 84 LEU A CA 1
ATOM 635 C C . LEU A 1 84 ? 3.678 -18.396 -4.148 1.00 90.69 84 LEU A C 1
ATOM 637 O O . LEU A 1 84 ? 2.692 -18.879 -3.592 1.00 90.69 84 LEU A O 1
ATOM 641 N N . ARG A 1 85 ? 4.836 -19.060 -4.258 1.00 90.50 85 ARG A N 1
ATOM 642 C CA . ARG A 1 85 ? 5.048 -20.421 -3.742 1.00 90.50 85 ARG A CA 1
ATOM 643 C C . ARG A 1 85 ? 5.771 -20.435 -2.403 1.00 90.50 85 ARG A C 1
ATOM 645 O O . ARG A 1 85 ? 5.269 -21.041 -1.461 1.00 90.50 85 ARG A O 1
ATOM 652 N N . SER A 1 86 ? 6.945 -19.810 -2.328 1.00 87.88 86 SER A N 1
ATOM 653 C CA . SER A 1 86 ? 7.772 -19.811 -1.113 1.00 87.88 86 SER A CA 1
ATOM 654 C C . SER A 1 86 ? 7.491 -18.643 -0.165 1.00 87.88 86 SER A C 1
ATOM 656 O O . SER A 1 86 ? 7.905 -18.684 0.992 1.00 87.88 86 SER A O 1
ATOM 658 N N . GLY A 1 87 ? 6.743 -17.630 -0.608 1.00 89.19 87 GLY A N 1
ATOM 659 C CA . GLY A 1 87 ? 6.401 -16.475 0.211 1.00 89.19 87 GLY A CA 1
ATOM 660 C C . GLY A 1 87 ? 7.570 -15.508 0.376 1.00 89.19 87 GLY A C 1
ATOM 661 O O . GLY A 1 87 ? 8.215 -15.109 -0.595 1.00 89.19 87 GLY A O 1
ATOM 662 N N . LEU A 1 88 ? 7.786 -15.068 1.618 1.00 88.56 88 LEU A N 1
ATOM 663 C CA . LEU A 1 88 ? 8.799 -14.078 1.974 1.00 88.56 88 LEU A CA 1
ATOM 664 C C . LEU A 1 88 ? 9.958 -14.734 2.700 1.00 88.56 88 LEU A C 1
ATOM 666 O O . LEU A 1 88 ? 9.756 -15.500 3.638 1.00 88.56 88 LEU A O 1
ATOM 670 N N . ILE A 1 89 ? 11.168 -14.354 2.311 1.00 86.00 89 ILE A N 1
ATOM 671 C CA . ILE A 1 89 ? 12.391 -14.840 2.937 1.00 86.00 89 ILE A CA 1
ATOM 672 C C . ILE A 1 89 ? 12.864 -13.785 3.950 1.00 86.00 89 ILE A C 1
ATOM 674 O O . ILE A 1 89 ? 13.124 -12.647 3.546 1.00 86.00 89 ILE A O 1
ATOM 678 N N . PRO A 1 90 ? 12.967 -14.123 5.250 1.00 85.44 90 PRO A N 1
ATOM 679 C CA . PRO A 1 90 ? 13.543 -13.243 6.265 1.00 85.44 90 PRO A CA 1
ATOM 680 C C . PRO A 1 90 ? 14.960 -12.803 5.895 1.00 85.44 90 PRO A C 1
ATOM 682 O O . PRO A 1 90 ? 15.758 -13.613 5.428 1.00 85.44 90 PRO A O 1
ATOM 685 N N . ASN A 1 91 ? 15.286 -11.536 6.144 1.00 82.81 91 ASN A N 1
ATOM 686 C CA . ASN A 1 91 ? 16.617 -10.957 5.941 1.00 82.81 91 ASN A CA 1
ATOM 687 C C . ASN A 1 91 ? 17.165 -11.150 4.514 1.00 82.81 91 ASN A C 1
ATOM 689 O O . ASN A 1 91 ? 18.367 -11.319 4.311 1.00 82.81 91 ASN A O 1
ATOM 693 N N . ALA A 1 92 ? 16.272 -11.122 3.521 1.00 81.31 92 ALA A N 1
ATOM 694 C CA . ALA A 1 92 ? 16.643 -11.135 2.113 1.00 81.31 92 ALA A CA 1
ATOM 695 C C . ALA A 1 92 ? 17.531 -9.924 1.752 1.00 81.31 92 ALA A C 1
ATOM 697 O O . ALA A 1 92 ? 17.398 -8.855 2.360 1.00 81.31 92 ALA A O 1
ATOM 698 N N . PRO A 1 93 ? 18.418 -10.062 0.748 1.00 84.25 93 PRO A N 1
ATOM 699 C CA . PRO A 1 93 ? 19.192 -8.937 0.237 1.00 84.25 93 PRO A CA 1
ATOM 700 C C . PRO A 1 93 ? 18.273 -7.830 -0.289 1.00 84.25 93 PRO A C 1
ATOM 702 O O . PRO A 1 93 ? 17.141 -8.092 -0.707 1.00 84.25 93 PRO A O 1
ATOM 705 N N . ASN A 1 94 ? 18.787 -6.596 -0.300 1.00 86.00 94 ASN A N 1
ATOM 706 C CA . ASN A 1 94 ? 18.043 -5.438 -0.789 1.00 86.00 94 ASN A CA 1
ATOM 707 C C . ASN A 1 94 ? 17.520 -5.698 -2.207 1.00 86.00 94 ASN A C 1
ATOM 709 O O . ASN A 1 94 ? 18.279 -6.077 -3.103 1.00 86.00 94 ASN A O 1
ATOM 713 N N . HIS A 1 95 ? 16.218 -5.507 -2.398 1.00 86.81 95 HIS A N 1
ATOM 714 C CA . HIS A 1 95 ? 15.591 -5.759 -3.691 1.00 86.81 95 HIS A CA 1
ATOM 715 C C . HIS A 1 95 ? 15.928 -4.649 -4.690 1.00 86.81 95 HIS A C 1
ATOM 717 O O . HIS A 1 95 ? 16.072 -3.486 -4.310 1.00 86.81 95 HIS A O 1
ATOM 723 N N . GLN A 1 96 ? 16.017 -5.017 -5.967 1.00 88.56 96 GLN A N 1
ATOM 724 C CA . GLN A 1 96 ? 16.180 -4.050 -7.047 1.00 88.56 96 GLN A CA 1
ATOM 725 C C . GLN A 1 96 ? 14.905 -3.207 -7.192 1.00 88.56 96 GLN A C 1
ATOM 727 O O . GLN A 1 96 ? 13.818 -3.757 -7.025 1.00 88.56 96 GLN A O 1
ATOM 732 N N . PRO A 1 97 ? 15.003 -1.903 -7.499 1.00 90.62 97 PRO A N 1
ATOM 733 C CA . PRO A 1 97 ? 13.824 -1.086 -7.750 1.00 90.62 97 PRO A CA 1
ATOM 734 C C . PRO A 1 97 ? 13.042 -1.602 -8.960 1.00 90.62 97 PRO A C 1
ATOM 736 O O . PRO A 1 97 ? 13.610 -1.761 -10.041 1.00 90.62 97 PRO A O 1
ATOM 739 N N . ILE A 1 98 ? 11.744 -1.839 -8.781 1.00 91.62 98 ILE A N 1
ATOM 740 C CA . ILE A 1 98 ? 10.809 -2.195 -9.855 1.00 91.62 98 ILE A CA 1
ATOM 741 C C . ILE A 1 98 ? 9.727 -1.124 -9.952 1.00 91.62 98 ILE A C 1
ATOM 743 O O . ILE A 1 98 ? 9.184 -0.703 -8.935 1.00 91.62 98 ILE A O 1
ATOM 747 N N . THR A 1 99 ? 9.414 -0.674 -11.167 1.00 92.06 99 THR A N 1
ATOM 748 C CA . THR A 1 99 ? 8.373 0.336 -11.400 1.00 92.06 99 THR A CA 1
ATOM 749 C C . THR A 1 99 ? 7.066 -0.298 -11.857 1.00 92.06 99 THR A C 1
ATOM 751 O O . THR A 1 99 ? 7.035 -1.393 -12.426 1.00 92.06 99 THR A O 1
ATOM 754 N N . LEU A 1 100 ? 5.963 0.409 -11.626 1.00 90.94 100 LEU A N 1
ATOM 755 C CA . LEU A 1 100 ? 4.625 -0.042 -11.999 1.00 90.94 100 LEU A CA 1
ATOM 756 C C . LEU A 1 100 ? 4.495 -0.212 -13.523 1.00 90.94 100 LEU A C 1
ATOM 758 O O . LEU A 1 100 ? 3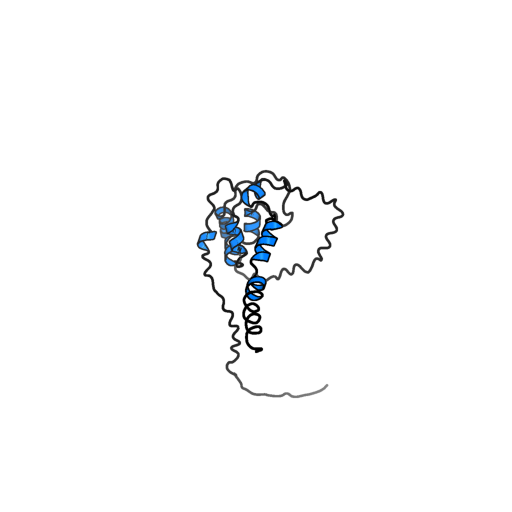.962 -1.218 -13.991 1.00 90.94 100 LEU A O 1
ATOM 762 N N . ASP A 1 101 ? 5.084 0.699 -14.300 1.00 90.00 101 ASP A N 1
ATOM 763 C CA . ASP A 1 101 ? 5.107 0.626 -15.766 1.00 90.00 101 ASP A CA 1
ATOM 764 C C . ASP A 1 101 ? 5.795 -0.645 -16.287 1.00 90.00 101 ASP A C 1
ATOM 766 O O . ASP A 1 101 ? 5.347 -1.243 -17.270 1.00 90.00 101 ASP A O 1
ATOM 770 N N . GLN A 1 102 ? 6.864 -1.091 -15.617 1.00 88.25 102 GLN A N 1
ATOM 771 C CA . GLN A 1 102 ? 7.582 -2.314 -15.981 1.00 88.25 102 GLN A CA 1
ATOM 772 C C . GLN A 1 102 ? 6.681 -3.543 -15.830 1.00 88.25 102 GLN A C 1
ATOM 774 O O . GLN A 1 102 ? 6.616 -4.378 -16.729 1.00 88.25 102 GLN A O 1
ATOM 779 N N . ILE A 1 103 ? 5.925 -3.611 -14.734 1.00 90.19 103 ILE A N 1
ATOM 780 C CA . ILE A 1 103 ? 4.994 -4.712 -14.461 1.00 90.19 103 ILE A CA 1
ATOM 781 C C . ILE A 1 103 ? 3.840 -4.714 -15.468 1.00 90.19 103 ILE A C 1
ATOM 783 O O . ILE A 1 103 ? 3.421 -5.771 -15.939 1.00 90.19 103 ILE A O 1
ATOM 787 N N . MET A 1 104 ? 3.329 -3.534 -15.822 1.00 86.69 104 MET A N 1
ATOM 788 C CA . MET A 1 104 ? 2.222 -3.406 -16.772 1.00 86.69 104 MET A CA 1
ATOM 789 C C . MET A 1 104 ? 2.626 -3.747 -18.210 1.00 86.69 104 MET A C 1
ATOM 791 O O . MET A 1 104 ? 1.809 -4.285 -18.962 1.00 86.69 104 MET A O 1
ATOM 795 N N . LYS A 1 105 ? 3.866 -3.437 -18.609 1.00 80.88 105 LYS A N 1
ATOM 796 C CA . LYS A 1 105 ? 4.343 -3.629 -19.984 1.00 80.88 105 LYS A CA 1
ATOM 797 C C . LYS A 1 105 ? 4.467 -5.101 -20.366 1.00 80.88 105 LYS A C 1
ATOM 799 O O . LYS A 1 105 ? 4.038 -5.466 -21.455 1.00 80.88 105 LYS A O 1
ATOM 804 N N . GLU A 1 106 ? 4.989 -5.939 -19.477 1.00 68.12 106 GLU A N 1
ATOM 805 C CA . GLU A 1 106 ? 5.257 -7.353 -19.783 1.00 68.12 106 GLU A CA 1
ATOM 806 C C . GLU A 1 106 ? 3.993 -8.137 -20.167 1.00 68.12 106 GLU A C 1
ATOM 808 O O . GLU A 1 106 ? 4.035 -9.023 -21.012 1.00 68.12 106 GLU A O 1
ATOM 813 N N . ARG A 1 107 ? 2.823 -7.753 -19.647 1.00 64.88 107 ARG A N 1
ATOM 814 C CA . ARG A 1 107 ? 1.559 -8.413 -20.003 1.00 64.88 107 ARG A CA 1
ATOM 815 C C . ARG A 1 107 ? 1.073 -8.086 -21.419 1.00 64.88 107 ARG A C 1
ATOM 817 O O . ARG A 1 107 ? 0.227 -8.805 -21.955 1.00 64.88 107 ARG A O 1
ATOM 824 N N . LYS A 1 108 ? 1.535 -6.978 -22.009 1.00 59.38 108 LYS A N 1
ATOM 825 C CA . LYS A 1 108 ? 1.098 -6.542 -23.343 1.00 59.38 108 LYS A CA 1
ATOM 826 C C . LYS A 1 108 ? 1.668 -7.430 -24.450 1.00 59.38 108 LYS A C 1
ATOM 828 O O . LYS A 1 108 ? 1.015 -7.595 -25.475 1.00 59.38 108 LYS A O 1
ATOM 833 N N . ASP A 1 109 ? 2.822 -8.041 -24.207 1.00 54.25 109 ASP A N 1
ATOM 834 C CA . ASP A 1 109 ? 3.481 -8.907 -25.184 1.00 54.25 109 ASP A CA 1
ATOM 835 C C . ASP A 1 109 ? 2.860 -10.324 -25.202 1.00 54.25 109 ASP A C 1
ATOM 837 O O . ASP A 1 109 ? 2.786 -10.947 -26.258 1.00 54.25 109 ASP A O 1
ATOM 841 N N . ASP A 1 110 ? 2.271 -10.774 -24.085 1.00 54.84 110 ASP A N 1
ATOM 842 C CA . ASP A 1 110 ? 1.592 -12.080 -23.973 1.00 54.84 110 ASP A CA 1
ATOM 843 C C . ASP A 1 110 ? 0.091 -12.059 -24.340 1.00 54.84 110 ASP A C 1
ATOM 845 O O . ASP A 1 110 ? -0.553 -13.104 -24.457 1.00 54.84 110 ASP A O 1
ATOM 849 N N . SER A 1 111 ? -0.516 -10.880 -24.520 1.00 53.28 111 SER A N 1
ATOM 850 C CA . SER A 1 111 ? -1.977 -10.748 -24.695 1.00 53.28 111 SER A CA 1
ATOM 851 C C . SER A 1 111 ? -2.489 -10.960 -26.126 1.00 53.28 111 SER A C 1
ATOM 853 O O . SER A 1 111 ? -3.698 -10.906 -26.340 1.00 53.28 111 SER A O 1
ATOM 855 N N . VAL A 1 112 ? -1.624 -11.272 -27.097 1.00 52.84 112 VAL A N 1
ATOM 856 C CA . VAL A 1 112 ? -2.049 -11.567 -28.482 1.00 52.84 112 VAL A CA 1
ATOM 857 C C . VAL A 1 112 ? -2.545 -13.018 -28.658 1.00 52.84 112 VAL A C 1
ATOM 859 O O . VAL A 1 112 ? -3.130 -13.331 -29.690 1.00 52.84 112 VAL A O 1
ATOM 862 N N . LEU A 1 113 ? -2.399 -13.909 -27.663 1.00 51.66 113 LEU A N 1
ATOM 863 C CA . LEU A 1 113 ? -2.740 -15.338 -27.821 1.00 51.66 113 LEU A CA 1
ATOM 864 C C . LEU A 1 113 ? -3.805 -15.924 -26.875 1.00 51.66 113 LEU A C 1
ATOM 866 O O . LEU A 1 113 ? -4.141 -17.093 -27.025 1.00 51.66 113 LEU A O 1
ATOM 870 N N . GLU A 1 114 ? -4.404 -15.168 -25.952 1.00 52.03 114 GLU A N 1
ATOM 871 C CA . GLU A 1 114 ? -5.291 -15.745 -24.917 1.00 52.03 114 GLU A CA 1
ATOM 872 C C . GLU A 1 114 ? -6.641 -15.009 -24.787 1.00 52.03 114 GLU A C 1
ATOM 874 O O . GLU A 1 114 ? -7.068 -14.627 -23.698 1.00 52.03 114 GLU A O 1
ATOM 879 N N . GLU A 1 115 ? -7.351 -14.831 -25.905 1.00 52.75 115 GLU A N 1
ATOM 880 C CA . GLU A 1 115 ? -8.790 -14.507 -25.917 1.00 52.75 115 GLU A CA 1
ATOM 881 C C . GLU A 1 115 ? -9.622 -15.720 -26.367 1.00 52.75 115 GLU A C 1
ATOM 883 O O . GLU A 1 115 ? -10.448 -15.645 -27.269 1.00 52.75 115 GLU A O 1
ATOM 888 N N . LEU A 1 116 ? -9.414 -16.879 -25.737 1.00 48.00 116 LEU A N 1
ATOM 889 C CA . LEU A 1 116 ? -10.402 -17.957 -25.749 1.00 48.00 116 LEU A CA 1
ATOM 890 C C . LEU A 1 116 ? -10.497 -18.594 -24.360 1.00 48.00 116 LEU A C 1
ATOM 892 O O . LEU A 1 116 ? -9.656 -19.376 -23.939 1.00 48.00 116 LEU A O 1
ATOM 896 N N . VAL A 1 117 ? -11.596 -18.269 -23.676 1.00 48.00 117 VAL A N 1
ATOM 897 C CA . VAL A 1 117 ? -12.234 -19.114 -22.656 1.00 48.00 117 VAL A CA 1
ATOM 898 C C . VAL A 1 117 ? -11.361 -19.444 -21.435 1.00 48.00 117 VAL A C 1
ATOM 900 O O . VAL A 1 117 ? -11.043 -20.595 -21.156 1.00 48.00 117 VAL A O 1
ATOM 903 N N . ARG A 1 118 ? -11.091 -18.446 -20.586 1.00 48.88 118 ARG A N 1
ATOM 904 C CA . ARG A 1 118 ? -10.884 -18.733 -19.158 1.00 48.88 118 ARG A CA 1
ATOM 905 C C . ARG A 1 118 ? -12.248 -18.766 -18.479 1.00 48.88 118 ARG A C 1
ATOM 907 O O . ARG A 1 118 ? -12.760 -17.745 -18.026 1.00 48.88 118 ARG A O 1
ATOM 914 N N . THR A 1 119 ? -12.854 -19.953 -18.459 1.00 41.22 119 THR A N 1
ATOM 915 C CA . THR A 1 119 ? -13.942 -20.294 -17.532 1.00 41.22 119 THR A CA 1
ATOM 916 C C . THR A 1 119 ? -13.574 -19.837 -16.118 1.00 41.22 119 THR A C 1
ATOM 918 O O . THR A 1 119 ? -12.386 -19.854 -15.786 1.00 41.22 119 THR A O 1
ATOM 921 N N . PRO A 1 120 ? -14.537 -19.461 -15.257 1.00 46.78 120 PRO A N 1
ATOM 922 C CA . PRO A 1 120 ? -14.252 -19.210 -13.855 1.00 46.78 120 PRO A CA 1
ATOM 923 C C . PRO A 1 120 ? -13.816 -20.533 -13.225 1.00 46.78 120 PRO A C 1
ATOM 925 O O . PRO A 1 120 ? -14.634 -21.303 -12.725 1.00 46.78 120 PRO A O 1
ATOM 928 N N . THR A 1 121 ? -12.521 -20.834 -13.275 1.00 44.22 121 THR A N 1
ATOM 929 C CA . THR A 1 121 ? -11.937 -21.870 -12.444 1.00 44.22 121 THR A CA 1
ATOM 930 C C . THR A 1 121 ? -12.087 -21.327 -11.042 1.00 44.22 121 THR A C 1
ATOM 932 O O . THR A 1 121 ? -11.326 -20.471 -10.587 1.00 44.22 121 THR A O 1
ATOM 935 N N . VAL A 1 122 ? -13.154 -21.762 -10.379 1.00 47.25 122 VAL A N 1
ATOM 936 C CA . VAL A 1 122 ? -13.263 -21.709 -8.937 1.00 47.25 122 VAL A CA 1
ATOM 937 C C . VAL A 1 122 ? -12.028 -22.467 -8.476 1.00 47.25 122 VAL A C 1
ATOM 939 O O . VAL A 1 122 ? -12.022 -23.694 -8.416 1.00 47.25 122 VAL A O 1
ATOM 942 N N . HIS A 1 123 ? -10.944 -21.747 -8.190 1.00 48.94 123 HIS A N 1
ATOM 943 C CA . HIS A 1 123 ? -9.956 -22.219 -7.243 1.00 48.94 123 HIS A CA 1
ATOM 944 C C . HIS A 1 123 ? -10.707 -22.250 -5.918 1.00 48.94 123 HIS A C 1
ATOM 946 O O . HIS A 1 123 ? -10.574 -21.375 -5.067 1.00 48.94 123 HIS A O 1
ATOM 952 N N . SER A 1 124 ? -11.563 -23.264 -5.775 1.00 44.25 124 SER A N 1
ATOM 953 C CA . SER A 1 124 ? -11.833 -23.851 -4.493 1.00 44.25 124 SER A CA 1
ATOM 954 C C . SER A 1 124 ? -10.444 -24.274 -4.062 1.00 44.25 124 SER A C 1
ATOM 956 O O . SER A 1 124 ? -9.921 -25.311 -4.471 1.00 44.25 124 SER A O 1
ATOM 958 N N . LEU A 1 125 ? -9.791 -23.394 -3.307 1.00 57.81 125 LEU A N 1
ATOM 959 C CA . LEU A 1 125 ? -8.867 -23.794 -2.273 1.00 57.81 125 LEU A CA 1
ATOM 960 C C . LEU A 1 125 ? -9.726 -24.677 -1.370 1.00 57.81 125 LEU A C 1
ATOM 962 O O . LEU A 1 125 ? -10.259 -24.219 -0.362 1.00 57.81 125 LEU A O 1
ATOM 966 N N . GLY A 1 126 ? -9.985 -25.905 -1.841 1.00 42.28 126 GLY A N 1
ATOM 967 C CA . GLY A 1 126 ? -10.733 -26.912 -1.127 1.00 42.28 126 GLY A CA 1
ATOM 968 C C . GLY A 1 126 ? -10.089 -26.934 0.228 1.00 42.28 126 GLY A C 1
ATOM 969 O O . GLY A 1 126 ? -8.860 -26.958 0.276 1.00 42.28 126 GLY A O 1
ATOM 970 N N . ALA A 1 127 ? -10.915 -26.762 1.257 1.00 49.12 127 ALA A N 1
ATOM 971 C CA . ALA A 1 127 ? -10.527 -26.588 2.638 1.00 49.12 127 ALA A CA 1
ATOM 972 C C . ALA A 1 127 ? -9.365 -27.525 2.990 1.00 49.12 127 ALA A C 1
ATOM 974 O O . ALA A 1 127 ? -9.551 -28.628 3.496 1.00 49.12 127 ALA A O 1
ATOM 975 N N . ARG A 1 128 ? -8.133 -27.081 2.723 1.00 48.00 128 ARG A N 1
ATOM 976 C CA . ARG A 1 128 ? -6.950 -27.598 3.369 1.00 48.00 128 ARG A CA 1
ATOM 977 C C . ARG A 1 128 ? -7.118 -26.979 4.721 1.00 48.00 128 ARG A C 1
ATOM 979 O O . ARG A 1 128 ? -6.779 -25.819 4.933 1.00 48.00 128 ARG A O 1
ATOM 986 N N . GLN A 1 129 ? -7.791 -27.739 5.574 1.00 46.22 129 GLN A N 1
ATOM 987 C CA . GLN A 1 129 ? -7.743 -27.572 7.001 1.00 46.22 129 GLN A CA 1
ATOM 988 C C . GLN A 1 129 ? -6.289 -27.222 7.296 1.00 46.22 129 GLN A C 1
ATOM 990 O O . GLN A 1 129 ? -5.388 -28.019 7.024 1.00 46.22 129 GLN A O 1
ATOM 995 N N . LEU A 1 130 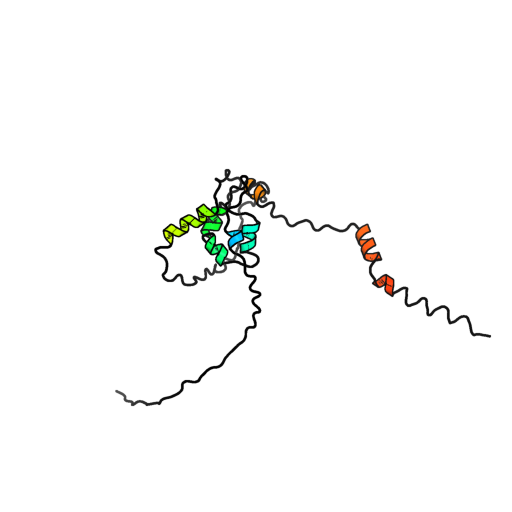? -6.059 -25.965 7.677 1.00 52.50 130 LEU A N 1
ATOM 996 C CA . LEU A 1 130 ? -4.760 -25.449 8.068 1.00 52.50 130 LEU A CA 1
ATOM 997 C C . LEU A 1 130 ? -4.417 -26.126 9.395 1.00 52.50 130 LEU A C 1
ATOM 999 O O . LEU A 1 130 ? -4.366 -25.496 10.443 1.00 52.50 130 LEU A O 1
ATOM 1003 N N . THR A 1 131 ? -4.214 -27.442 9.378 1.00 48.12 131 THR A N 1
ATOM 1004 C CA . THR A 1 131 ? -3.487 -28.140 10.423 1.00 48.12 131 THR A CA 1
ATOM 1005 C C . THR A 1 131 ? -2.033 -27.796 10.171 1.00 48.12 131 THR A C 1
ATOM 1007 O O . THR A 1 131 ? -1.272 -28.561 9.577 1.00 48.12 131 THR A O 1
ATOM 1010 N N . HIS A 1 132 ? -1.675 -26.572 10.542 1.00 44.72 132 HIS A N 1
ATOM 1011 C CA . HIS A 1 132 ? -0.300 -26.144 10.656 1.00 44.72 132 HIS A CA 1
ATOM 1012 C C . HIS A 1 132 ? 0.312 -26.961 11.790 1.00 44.72 132 HIS A C 1
ATOM 1014 O O . HIS A 1 132 ? 0.314 -26.570 12.953 1.00 44.72 132 HIS A O 1
ATOM 1020 N N . ARG A 1 133 ? 0.764 -28.166 11.449 1.00 43.50 133 ARG A N 1
ATOM 1021 C CA . ARG A 1 133 ? 1.661 -28.940 12.286 1.00 43.50 133 ARG A CA 1
ATOM 1022 C C . ARG A 1 133 ? 3.023 -28.260 12.197 1.00 43.50 133 ARG A C 1
ATOM 1024 O O . ARG A 1 133 ? 3.863 -28.633 11.386 1.00 43.50 133 ARG A O 1
ATOM 1031 N N . THR A 1 134 ? 3.213 -27.220 12.997 1.00 53.25 134 THR A N 1
ATOM 1032 C CA . THR A 1 134 ? 4.538 -26.692 13.317 1.00 53.25 134 THR A CA 1
ATOM 1033 C C . THR A 1 134 ? 5.163 -27.539 14.404 1.00 53.25 134 THR A C 1
ATOM 1035 O O . THR A 1 134 ? 5.166 -27.161 15.567 1.00 53.25 134 THR A O 1
ATOM 1038 N N . ASP A 1 135 ? 5.736 -28.667 13.997 1.00 47.75 135 ASP A N 1
ATOM 1039 C CA . ASP A 1 135 ? 6.873 -29.258 14.716 1.00 47.75 135 ASP A CA 1
ATOM 1040 C C . ASP A 1 135 ? 8.202 -28.626 14.231 1.00 47.75 135 ASP A C 1
ATOM 1042 O O . ASP A 1 135 ? 9.273 -29.215 14.330 1.00 47.75 135 ASP A O 1
ATOM 1046 N N . ILE A 1 136 ? 8.141 -27.405 13.685 1.00 57.59 136 ILE A N 1
ATOM 1047 C CA . ILE A 1 136 ? 9.297 -26.537 13.468 1.00 57.59 136 ILE A CA 1
ATOM 1048 C C . ILE A 1 136 ? 9.244 -25.530 14.603 1.00 57.59 136 ILE A C 1
ATOM 1050 O O . ILE A 1 136 ? 8.264 -24.796 14.712 1.00 57.59 136 ILE A O 1
ATOM 1054 N N . THR A 1 137 ? 10.271 -25.528 15.446 1.00 51.25 137 THR A N 1
ATOM 1055 C CA . THR A 1 137 ? 10.535 -24.529 16.480 1.00 51.25 137 THR A CA 1
ATOM 1056 C C . THR A 1 137 ? 10.217 -23.143 15.917 1.00 51.25 137 THR A C 1
ATOM 1058 O O . THR A 1 137 ? 10.986 -22.607 15.119 1.00 51.25 137 THR A O 1
ATOM 1061 N N . ILE A 1 138 ? 9.046 -22.589 16.252 1.00 55.69 138 ILE A N 1
ATOM 1062 C CA . ILE A 1 138 ? 8.667 -21.233 15.858 1.00 55.69 138 ILE A CA 1
ATOM 1063 C C . ILE A 1 138 ? 9.540 -20.326 16.712 1.00 55.69 138 ILE A C 1
ATOM 1065 O O . ILE A 1 138 ? 9.168 -19.924 17.813 1.00 55.69 138 ILE A O 1
ATOM 1069 N N . SER A 1 139 ? 10.744 -20.045 16.221 1.00 56.34 139 SER A N 1
ATOM 1070 C CA . SER A 1 139 ? 11.470 -18.852 16.613 1.00 56.34 139 SER A CA 1
ATOM 1071 C C . SER A 1 139 ? 10.483 -17.703 16.456 1.00 56.34 139 SER A C 1
ATOM 1073 O O . SER A 1 139 ? 9.899 -17.538 15.382 1.00 56.34 139 SER A O 1
ATOM 1075 N N . THR A 1 140 ? 10.224 -16.985 17.547 1.00 60.47 140 THR A N 1
ATOM 1076 C CA . THR A 1 140 ? 9.398 -15.774 17.572 1.00 60.47 140 THR A CA 1
ATOM 1077 C C . THR A 1 140 ? 9.615 -14.979 16.286 1.00 60.47 140 THR A C 1
ATOM 1079 O O . THR A 1 140 ? 10.785 -14.772 15.945 1.00 60.47 140 THR A O 1
ATOM 1082 N N . PRO A 1 141 ? 8.554 -14.574 15.557 1.00 63.56 141 PRO A N 1
ATOM 1083 C CA . PRO A 1 141 ? 8.715 -13.862 14.299 1.00 63.56 141 PRO A CA 1
ATOM 1084 C C . PRO A 1 141 ? 9.596 -12.649 14.562 1.00 63.56 141 PRO A C 1
ATOM 1086 O O . PRO A 1 141 ? 9.228 -11.758 15.329 1.00 63.56 141 PRO A O 1
ATOM 1089 N N . ASP A 1 142 ? 10.797 -12.671 13.995 1.00 72.38 142 ASP A N 1
ATOM 1090 C CA . ASP A 1 142 ? 11.760 -11.608 14.192 1.00 72.38 142 ASP A CA 1
ATOM 1091 C C . ASP A 1 142 ? 11.160 -10.339 13.585 1.00 72.38 142 ASP A C 1
ATOM 1093 O O . ASP A 1 142 ? 11.022 -10.204 12.369 1.00 72.38 142 ASP A O 1
ATOM 1097 N N . ILE A 1 143 ? 10.759 -9.406 14.450 1.00 72.69 143 ILE A N 1
ATOM 1098 C CA . ILE A 1 143 ? 10.151 -8.128 14.062 1.00 72.69 143 ILE A CA 1
ATOM 1099 C C . ILE A 1 143 ? 11.112 -7.360 13.133 1.00 72.69 143 ILE A C 1
ATOM 1101 O O . ILE A 1 143 ? 10.697 -6.494 12.358 1.00 72.69 143 ILE A O 1
ATOM 1105 N N . THR A 1 144 ? 12.408 -7.680 13.161 1.00 80.06 144 THR A N 1
ATOM 1106 C CA . THR A 1 144 ? 13.450 -7.076 12.329 1.00 80.06 144 THR A CA 1
ATOM 1107 C C . THR A 1 144 ? 13.705 -7.786 10.997 1.00 80.06 144 THR A C 1
ATOM 1109 O O . THR A 1 144 ? 14.398 -7.216 10.160 1.00 80.06 144 THR A O 1
ATOM 1112 N N . ALA A 1 145 ? 13.039 -8.914 10.721 1.00 83.69 145 ALA A N 1
ATOM 1113 C CA . ALA A 1 145 ? 13.265 -9.770 9.550 1.00 83.69 145 ALA A CA 1
ATOM 1114 C C . ALA A 1 145 ? 13.071 -9.103 8.173 1.00 83.69 145 ALA A C 1
ATOM 1116 O O . ALA A 1 145 ? 13.475 -9.665 7.157 1.00 83.69 145 ALA A O 1
ATOM 1117 N N . PHE A 1 146 ? 12.425 -7.934 8.096 1.00 89.56 146 PHE A N 1
ATOM 1118 C CA . PHE A 1 146 ? 12.099 -7.272 6.827 1.00 89.56 146 PHE A CA 1
ATOM 1119 C C . PHE A 1 146 ? 12.369 -5.761 6.868 1.00 89.56 146 PHE A C 1
ATOM 1121 O O . PHE A 1 146 ? 11.426 -4.964 6.823 1.00 89.56 146 PHE A O 1
ATOM 1128 N N . PRO A 1 147 ? 13.639 -5.328 6.931 1.00 89.75 147 PRO A N 1
ATOM 1129 C CA . PRO A 1 147 ? 13.979 -3.916 7.113 1.00 89.75 147 PRO A CA 1
ATOM 1130 C C . PRO A 1 147 ? 13.455 -3.032 5.970 1.00 89.75 147 PRO A C 1
ATOM 1132 O O . PRO A 1 147 ? 12.844 -1.993 6.217 1.00 89.75 147 PRO A O 1
ATOM 1135 N N . GLN A 1 148 ? 13.612 -3.472 4.717 1.00 90.31 148 GLN A N 1
ATOM 1136 C CA . GLN A 1 148 ? 13.199 -2.709 3.534 1.00 90.31 148 GLN A CA 1
ATOM 1137 C C . GLN A 1 148 ? 11.674 -2.554 3.431 1.00 90.31 148 GLN A C 1
ATOM 1139 O O . GLN A 1 148 ? 11.178 -1.466 3.153 1.00 90.31 148 GLN A O 1
ATOM 1144 N N . ARG A 1 149 ? 10.916 -3.624 3.704 1.00 91.88 149 ARG A N 1
ATOM 1145 C CA . ARG A 1 149 ? 9.442 -3.585 3.676 1.00 91.88 149 ARG A CA 1
ATOM 1146 C C . ARG A 1 149 ? 8.891 -2.719 4.795 1.00 91.88 149 ARG A C 1
ATOM 1148 O O . ARG A 1 149 ? 8.019 -1.897 4.548 1.00 91.88 149 ARG A O 1
ATOM 1155 N N . ARG A 1 150 ? 9.432 -2.860 6.006 1.00 90.62 150 ARG A N 1
ATOM 1156 C CA . ARG A 1 150 ? 9.012 -2.061 7.164 1.00 90.62 150 ARG A CA 1
ATOM 1157 C C . ARG A 1 150 ? 9.259 -0.571 6.972 1.00 90.62 150 ARG A C 1
ATOM 1159 O O . ARG A 1 150 ? 8.471 0.231 7.456 1.00 90.62 150 ARG A O 1
ATOM 1166 N N . ARG A 1 151 ? 10.331 -0.200 6.270 1.00 91.19 151 ARG A N 1
ATOM 1167 C CA . ARG A 1 151 ? 10.622 1.200 5.941 1.00 91.19 151 ARG A CA 1
ATOM 1168 C C . ARG A 1 151 ? 9.554 1.822 5.034 1.00 91.19 151 ARG A C 1
ATOM 1170 O O . ARG A 1 151 ? 9.238 2.987 5.226 1.00 91.19 151 ARG A O 1
ATOM 1177 N N . VAL A 1 152 ? 9.022 1.063 4.074 1.00 91.75 152 VAL A N 1
ATOM 1178 C CA . VAL A 1 152 ? 8.046 1.561 3.086 1.00 91.75 152 VAL A CA 1
ATOM 1179 C C . VAL A 1 152 ? 6.604 1.439 3.585 1.00 91.75 152 VAL A C 1
ATOM 1181 O O . VAL A 1 152 ? 5.835 2.387 3.488 1.00 91.75 152 VAL A O 1
ATOM 1184 N N . PHE A 1 153 ? 6.231 0.278 4.125 1.00 91.00 153 PHE A N 1
ATOM 1185 C CA . PHE A 1 153 ? 4.845 -0.046 4.491 1.00 91.00 153 PHE A CA 1
ATOM 1186 C C . PHE A 1 153 ? 4.544 0.119 5.986 1.00 91.00 153 PHE A C 1
ATOM 1188 O O . PHE A 1 153 ? 3.402 -0.038 6.408 1.00 91.00 153 PHE A O 1
ATOM 1195 N N . GLY A 1 154 ? 5.555 0.421 6.800 1.00 90.19 154 GLY A N 1
ATOM 1196 C CA . GLY A 1 154 ? 5.412 0.511 8.248 1.00 90.19 154 GLY A CA 1
ATOM 1197 C C . GLY A 1 154 ? 5.358 -0.852 8.945 1.00 90.19 154 GLY A C 1
ATOM 1198 O O . GLY A 1 154 ? 5.657 -1.904 8.373 1.00 90.19 154 GLY A O 1
ATOM 1199 N N . ALA A 1 155 ? 5.027 -0.822 10.236 1.00 87.81 155 ALA A N 1
ATOM 1200 C CA . ALA A 1 155 ? 4.845 -2.017 11.050 1.00 87.81 155 ALA A CA 1
ATOM 1201 C C . ALA A 1 155 ? 3.371 -2.441 11.044 1.00 87.81 155 ALA A C 1
ATOM 1203 O O . ALA A 1 155 ? 2.490 -1.613 11.254 1.00 87.81 155 ALA A O 1
ATOM 1204 N N . ASN A 1 156 ? 3.109 -3.738 10.864 1.00 87.06 156 ASN A N 1
ATOM 1205 C CA . ASN A 1 156 ? 1.763 -4.300 10.984 1.00 87.06 156 ASN A CA 1
ATOM 1206 C C . ASN A 1 156 ? 1.393 -4.516 12.462 1.00 87.06 156 ASN A C 1
ATOM 1208 O O . ASN A 1 156 ? 1.261 -5.648 12.926 1.00 87.06 156 ASN A O 1
ATOM 1212 N N . VAL A 1 157 ? 1.320 -3.424 13.220 1.00 85.88 157 VAL A N 1
ATOM 1213 C CA . VAL A 1 157 ? 0.939 -3.418 14.634 1.00 85.88 157 VAL A CA 1
ATOM 1214 C C . VAL A 1 157 ? -0.272 -2.514 14.764 1.00 85.88 157 VAL A C 1
ATOM 1216 O O . VAL A 1 157 ? -0.253 -1.375 14.298 1.00 85.88 157 VAL A O 1
ATOM 1219 N N . LEU A 1 158 ? -1.338 -3.042 15.365 1.00 82.69 158 LEU A N 1
ATOM 1220 C CA . LEU A 1 158 ? -2.518 -2.240 15.647 1.00 82.69 158 LEU A CA 1
ATOM 1221 C C . LEU A 1 158 ? -2.119 -1.088 16.573 1.00 82.69 158 LEU A C 1
ATOM 1223 O O . LEU A 1 158 ? -1.348 -1.311 17.509 1.00 82.69 158 LEU A O 1
ATOM 1227 N N . PRO A 1 159 ? -2.627 0.129 16.328 1.00 85.00 159 PRO A N 1
ATOM 1228 C CA . PRO A 1 159 ? -2.357 1.239 17.220 1.00 85.00 159 PRO A CA 1
ATOM 1229 C C . PRO A 1 159 ? -2.811 0.866 18.631 1.00 85.00 159 PRO A C 1
ATOM 1231 O O . PRO A 1 159 ? -3.875 0.270 18.818 1.00 85.00 159 PRO A O 1
ATOM 1234 N N . GLU A 1 160 ? -2.003 1.216 19.627 1.00 83.31 160 GLU A N 1
ATOM 1235 C CA . GLU A 1 160 ? -2.405 1.031 21.013 1.00 83.31 160 GLU A CA 1
ATOM 1236 C C . GLU A 1 160 ? -3.666 1.853 21.277 1.00 83.31 160 GLU A C 1
ATOM 1238 O O . GLU A 1 160 ? -3.757 3.039 20.945 1.00 83.31 160 GLU A O 1
ATOM 1243 N N . THR A 1 161 ? -4.672 1.222 21.876 1.00 79.62 161 THR A N 1
ATOM 1244 C CA . THR A 1 161 ? -5.847 1.952 22.336 1.00 79.62 161 THR A CA 1
ATOM 1245 C C . THR A 1 161 ? -5.403 2.875 23.461 1.00 79.62 161 THR A C 1
ATOM 1247 O O . THR A 1 161 ? -4.954 2.389 24.498 1.00 79.62 161 THR A O 1
ATOM 1250 N N . ALA A 1 162 ? -5.538 4.190 23.289 1.00 81.12 162 ALA A N 1
ATOM 1251 C CA . ALA A 1 162 ? -5.250 5.139 24.356 1.00 81.12 162 ALA A CA 1
ATOM 1252 C C . ALA A 1 162 ? -6.168 4.849 25.559 1.00 81.12 162 ALA A C 1
ATOM 1254 O O . ALA A 1 162 ? -7.352 5.199 25.561 1.00 81.12 162 ALA A O 1
ATOM 1255 N N . SER A 1 163 ? -5.642 4.173 26.583 1.00 84.12 163 SER A N 1
ATOM 1256 C CA . SER A 1 163 ? -6.370 3.943 27.825 1.00 84.12 163 SER A CA 1
ATOM 1257 C C . SER A 1 163 ? -6.499 5.274 28.558 1.00 84.12 163 SER A C 1
ATOM 1259 O O . SER A 1 163 ? -5.501 5.931 28.853 1.00 84.12 163 SER A O 1
ATOM 1261 N N . LYS A 1 164 ? -7.731 5.685 28.854 1.00 88.12 164 LYS A N 1
ATOM 1262 C CA . LYS A 1 164 ? -7.993 6.901 29.631 1.00 88.12 164 LYS A CA 1
ATOM 1263 C C . LYS A 1 164 ? -7.416 6.741 31.042 1.00 88.12 164 LYS A C 1
ATOM 1265 O O . LYS A 1 164 ? -7.554 5.682 31.648 1.00 88.12 164 LYS A O 1
ATOM 1270 N N . ASN A 1 165 ? -6.804 7.797 31.577 1.00 92.38 165 ASN A N 1
ATOM 1271 C CA . ASN A 1 165 ? -6.317 7.817 32.962 1.00 92.38 165 ASN A CA 1
ATOM 1272 C C . ASN A 1 165 ? -7.502 7.704 33.952 1.00 92.38 165 ASN A C 1
ATOM 1274 O O . ASN A 1 165 ? -8.597 8.175 33.638 1.00 92.38 165 ASN A O 1
ATOM 1278 N N . ILE A 1 166 ? -7.297 7.150 35.156 1.00 91.25 166 ILE A N 1
ATOM 1279 C CA . ILE A 1 166 ? -8.325 7.030 36.209 1.00 91.25 166 ILE A CA 1
ATOM 1280 C C . ILE A 1 166 ? -9.034 8.364 36.479 1.00 91.25 166 ILE A C 1
ATOM 1282 O O . ILE A 1 166 ? -10.257 8.411 36.576 1.00 91.25 166 ILE A O 1
ATOM 1286 N N . PHE A 1 167 ? -8.289 9.473 36.492 1.00 90.94 167 PHE A N 1
ATOM 1287 C CA . PHE A 1 167 ? -8.856 10.811 36.675 1.00 90.94 167 PHE A CA 1
ATOM 1288 C C . PHE A 1 167 ? -9.652 11.298 35.461 1.00 90.94 167 PHE A C 1
ATOM 1290 O O . PHE A 1 167 ? -10.666 11.969 35.617 1.00 90.94 167 PHE A O 1
ATOM 1297 N N . GLN A 1 168 ? -9.238 10.934 34.246 1.00 91.12 168 GLN A N 1
ATOM 1298 C CA . GLN A 1 168 ? -9.981 11.259 33.029 1.00 91.12 168 GLN A CA 1
ATOM 1299 C C . GLN A 1 168 ? -11.289 10.463 32.957 1.00 91.12 168 GLN A C 1
ATOM 1301 O O . GLN A 1 168 ? -12.310 11.000 32.539 1.00 91.12 168 GLN A O 1
ATOM 1306 N N . LEU A 1 169 ? -11.279 9.203 33.398 1.00 90.31 169 LEU A N 1
ATOM 1307 C CA . LEU A 1 169 ? -12.487 8.392 33.554 1.00 90.31 169 LEU A CA 1
ATOM 1308 C C . LEU A 1 169 ? -13.421 8.984 34.609 1.00 90.31 169 LEU A C 1
ATOM 1310 O O . LEU A 1 169 ? -14.610 9.116 34.342 1.00 90.31 169 LEU A O 1
ATOM 1314 N N . MET A 1 170 ? -12.887 9.405 35.758 1.00 88.44 170 MET A N 1
ATOM 1315 C CA . MET A 1 170 ? -13.657 10.088 36.802 1.00 88.44 170 MET A CA 1
ATOM 1316 C C . MET A 1 170 ? -14.270 11.396 36.288 1.00 88.44 170 MET A C 1
ATOM 1318 O O . MET A 1 170 ? -15.442 11.661 36.535 1.00 88.44 170 MET A O 1
ATOM 1322 N N . TRP A 1 171 ? -13.513 12.178 35.515 1.00 87.38 171 TRP A N 1
ATOM 1323 C CA . TRP A 1 171 ? -14.009 13.402 34.888 1.00 87.38 171 TRP A CA 1
ATOM 1324 C C . TRP A 1 171 ? -15.123 13.125 33.876 1.00 87.38 171 TRP A C 1
ATOM 1326 O O . TRP A 1 171 ? -16.148 13.797 33.883 1.00 87.38 171 TRP A O 1
ATOM 1336 N N . ILE A 1 172 ? -14.954 12.114 33.020 1.00 87.94 172 ILE A N 1
ATOM 1337 C CA . ILE A 1 172 ? -15.983 11.708 32.055 1.00 87.94 172 ILE A CA 1
ATOM 1338 C C . ILE A 1 172 ? -17.239 11.206 32.777 1.00 87.94 172 ILE A C 1
ATOM 1340 O O . ILE A 1 172 ? -18.340 11.558 32.368 1.00 87.94 172 ILE A O 1
ATOM 1344 N N . ALA A 1 173 ? -17.082 10.442 33.860 1.00 82.12 173 ALA A N 1
ATOM 1345 C CA . ALA A 1 173 ? -18.194 9.956 34.675 1.00 82.12 173 ALA A CA 1
ATOM 1346 C C . ALA A 1 173 ? -18.930 11.092 35.405 1.00 82.12 173 ALA A C 1
ATOM 1348 O O . ALA A 1 173 ? -20.150 11.055 35.520 1.00 82.12 173 ALA A O 1
ATOM 1349 N N . PHE A 1 174 ? -18.215 12.130 35.850 1.00 81.62 174 PHE A N 1
ATOM 1350 C CA . PHE A 1 174 ? -18.813 13.309 36.483 1.00 81.62 174 PHE A CA 1
ATOM 1351 C C . PHE A 1 174 ? -19.677 14.135 35.515 1.00 81.62 174 PHE A C 1
ATOM 1353 O O . PHE A 1 174 ? -20.641 14.769 35.933 1.00 81.62 174 PHE A O 1
ATOM 1360 N N . GLN A 1 175 ? -19.353 14.109 34.219 1.00 75.50 175 GLN A N 1
ATOM 1361 C CA . GLN A 1 175 ? -20.081 14.841 33.177 1.00 75.50 175 GLN A CA 1
ATOM 1362 C C . GLN A 1 175 ? -21.256 14.060 32.573 1.00 75.50 175 GLN A C 1
ATOM 1364 O O . GLN A 1 175 ? -21.914 14.559 31.653 1.00 75.50 175 GLN A O 1
ATOM 1369 N N . ASP A 1 176 ? -21.535 12.846 33.053 1.00 76.06 176 ASP A N 1
ATOM 1370 C CA . ASP A 1 176 ? -22.681 12.089 32.572 1.00 76.06 176 ASP A CA 1
ATOM 1371 C C . ASP A 1 176 ? -23.993 12.750 33.036 1.00 76.06 176 ASP A C 1
ATOM 1373 O O . ASP A 1 176 ? -24.203 13.076 34.209 1.00 76.06 176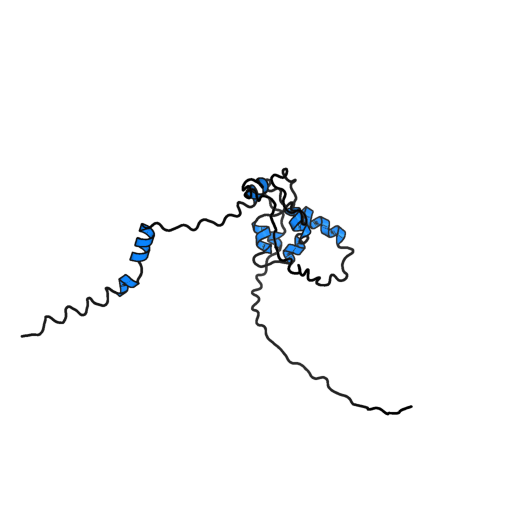 ASP A O 1
ATOM 1377 N N . LYS A 1 177 ? -24.904 12.985 32.085 1.00 58.66 177 LYS A N 1
ATOM 1378 C CA . LYS A 1 177 ? -26.146 13.751 32.300 1.00 58.66 177 LYS A CA 1
ATOM 1379 C C . LYS A 1 177 ? -27.103 13.072 33.282 1.00 58.66 177 LYS A C 1
ATOM 1381 O O . LYS A 1 177 ? -28.045 13.725 33.738 1.00 58.66 177 LYS A O 1
ATOM 1386 N N . THR A 1 178 ? -26.848 11.816 33.631 1.00 59.47 178 THR A N 1
ATOM 1387 C CA . THR A 1 178 ? -27.521 11.045 34.682 1.00 59.47 178 THR A CA 1
ATOM 1388 C C . THR A 1 178 ? -27.433 11.722 36.057 1.00 59.47 178 THR A C 1
ATOM 1390 O O . THR A 1 178 ? -28.434 11.746 36.770 1.00 59.47 178 THR A O 1
ATOM 1393 N N . LEU A 1 179 ? -26.323 12.399 36.387 1.00 57.16 179 LEU A N 1
ATOM 1394 C CA . LEU A 1 179 ? -26.215 13.242 37.592 1.00 57.16 179 LEU A CA 1
ATOM 1395 C C . LEU A 1 179 ? -26.880 14.619 37.424 1.00 57.16 179 LEU A C 1
ATOM 1397 O O . LEU A 1 179 ? -27.390 15.188 38.384 1.00 57.16 179 LEU A O 1
ATOM 1401 N N . SER A 1 180 ? -26.951 15.149 36.200 1.00 53.25 180 SER A N 1
ATOM 1402 C CA . SER A 1 180 ? -27.565 16.465 35.948 1.00 53.25 180 SER A CA 1
ATOM 1403 C C . SER A 1 180 ? -29.101 16.463 35.958 1.00 53.25 180 SER A C 1
ATOM 1405 O O . SER A 1 180 ? -29.709 17.519 36.146 1.00 53.25 180 SER A O 1
ATOM 1407 N N . LEU A 1 181 ? -29.733 15.300 35.750 1.00 56.41 181 LEU A N 1
ATOM 1408 C CA . LEU A 1 181 ? -31.194 15.142 35.754 1.00 56.41 181 LEU A CA 1
ATOM 1409 C C . LEU A 1 181 ? -31.734 14.599 37.090 1.00 56.41 181 LEU A C 1
ATOM 1411 O O . LEU A 1 181 ? -32.914 14.773 37.379 1.00 56.41 181 LEU A O 1
ATOM 1415 N N . GLY A 1 182 ? -30.876 14.011 37.930 1.00 53.28 182 GLY A N 1
ATOM 1416 C CA . GLY A 1 182 ? -31.235 13.575 39.282 1.00 53.28 182 GLY A CA 1
ATOM 1417 C C . GLY A 1 182 ? -31.385 14.715 40.293 1.00 53.28 182 GLY A C 1
ATOM 1418 O O . GLY A 1 182 ? -32.133 14.557 41.248 1.00 53.28 182 GLY A O 1
ATOM 1419 N N . ASP A 1 183 ? -30.748 15.872 40.073 1.00 54.34 183 ASP A N 1
ATOM 1420 C CA . ASP A 1 183 ? -30.707 16.951 41.080 1.00 54.34 183 ASP A CA 1
ATOM 1421 C C . ASP A 1 183 ? -31.510 18.213 40.702 1.00 54.34 183 ASP A C 1
ATOM 1423 O O . ASP A 1 183 ? -31.717 19.109 41.514 1.00 54.34 183 ASP A O 1
ATOM 1427 N N . ARG A 1 184 ? -32.060 18.285 39.480 1.00 52.22 184 ARG A N 1
ATOM 1428 C CA . ARG A 1 184 ? -32.968 19.385 39.075 1.00 52.22 184 ARG A CA 1
ATOM 1429 C C . ARG A 1 184 ? -34.459 19.032 39.138 1.00 52.22 184 ARG A C 1
ATOM 1431 O O . ARG A 1 184 ? -35.278 19.806 38.654 1.00 52.22 184 ARG A O 1
ATOM 1438 N N . GLY A 1 185 ? -34.810 17.879 39.714 1.00 51.75 185 GLY A N 1
ATOM 1439 C CA . GLY A 1 185 ? -36.198 17.418 39.865 1.00 51.75 185 GLY A CA 1
ATOM 1440 C C . GLY A 1 185 ? -36.708 17.315 41.308 1.00 51.75 185 GLY A C 1
ATOM 1441 O O . GLY A 1 185 ? -37.912 17.389 41.521 1.00 51.75 185 GLY A O 1
ATOM 1442 N N . TRP A 1 186 ? -35.829 17.188 42.308 1.00 49.75 186 TRP A N 1
ATOM 1443 C CA . TRP A 1 186 ? -36.246 16.935 43.699 1.00 49.75 186 TRP A CA 1
ATOM 1444 C C . TRP A 1 186 ? -36.208 18.180 44.598 1.00 49.75 186 TRP A C 1
ATOM 1446 O O . TRP A 1 186 ? -36.884 18.222 45.623 1.00 49.75 186 TRP A O 1
ATOM 1456 N N . ALA A 1 187 ? -35.503 19.241 44.192 1.00 47.22 187 ALA A N 1
ATOM 1457 C CA . ALA A 1 187 ? -35.373 20.465 44.989 1.00 47.22 187 ALA A CA 1
ATOM 1458 C C . ALA A 1 187 ? -36.612 21.389 44.962 1.00 47.22 187 ALA A C 1
ATOM 1460 O O . ALA A 1 187 ? -36.718 22.288 45.791 1.00 47.22 187 ALA A O 1
ATOM 1461 N N . LEU A 1 188 ? -37.576 21.168 44.059 1.00 53.28 188 LEU A N 1
ATOM 1462 C CA . LEU A 1 188 ? -38.813 21.966 43.994 1.00 53.28 188 LEU A CA 1
ATOM 1463 C C . LEU A 1 188 ? -39.984 21.375 44.807 1.00 53.28 188 LEU A C 1
ATOM 1465 O O . LEU A 1 188 ? -40.993 22.051 44.979 1.00 53.28 188 LEU A O 1
ATOM 1469 N N . GLY A 1 189 ? -39.858 20.156 45.346 1.00 52.91 189 GLY A N 1
ATOM 1470 C CA . GLY A 1 189 ? -40.921 19.506 46.132 1.00 52.91 189 GLY A CA 1
ATOM 1471 C C . GLY A 1 189 ? -40.818 19.675 47.655 1.00 52.91 189 GLY A C 1
ATOM 1472 O O . GLY A 1 189 ? -41.810 19.493 48.353 1.00 52.91 189 GLY A O 1
ATOM 1473 N N . GLY A 1 190 ? -39.642 20.025 48.190 1.00 51.06 190 GLY A N 1
ATOM 1474 C CA . GLY A 1 190 ? -39.392 20.028 49.642 1.00 51.06 190 GLY A CA 1
ATOM 1475 C C . GLY A 1 190 ? -39.730 21.327 50.384 1.00 51.06 190 GLY A C 1
ATOM 1476 O O . GLY A 1 190 ? -39.873 21.311 51.602 1.00 51.06 190 GLY A O 1
ATOM 1477 N N . VAL A 1 191 ? -39.874 22.456 49.682 1.00 54.41 191 VAL A N 1
ATOM 1478 C CA . VAL A 1 191 ? -40.026 23.783 50.321 1.00 54.41 191 VAL A CA 1
ATOM 1479 C C . VAL A 1 191 ? -41.496 24.199 50.495 1.00 54.41 191 VAL A C 1
ATOM 1481 O O . VAL A 1 191 ? -41.794 25.113 51.256 1.00 54.41 191 VAL A O 1
ATOM 1484 N N . PHE A 1 192 ? -42.451 23.497 49.875 1.00 53.09 192 PHE A N 1
ATOM 1485 C CA . PHE A 1 192 ? -43.871 23.875 49.938 1.00 53.09 192 PHE A CA 1
ATOM 1486 C C . PHE A 1 192 ? -44.635 23.321 51.161 1.00 53.09 192 PHE A C 1
ATOM 1488 O O . PHE A 1 192 ? -45.799 23.651 51.354 1.00 53.09 192 PHE A O 1
ATOM 1495 N N . CYS A 1 193 ? -44.010 22.504 52.020 1.00 57.38 193 CYS A N 1
ATOM 1496 C CA . CYS A 1 193 ? -44.729 21.788 53.087 1.00 57.38 193 CYS A CA 1
ATOM 1497 C C . CYS A 1 193 ? -44.587 22.384 54.505 1.00 57.38 193 CYS A C 1
ATOM 1499 O O . CYS A 1 193 ? -45.133 21.824 55.450 1.00 57.38 193 CYS A O 1
ATOM 1501 N N . LEU A 1 194 ? -43.890 23.516 54.676 1.00 59.25 194 LEU A N 1
ATOM 1502 C CA . LEU A 1 194 ? -43.663 24.159 55.988 1.00 59.25 194 LEU A CA 1
ATOM 1503 C C . LEU A 1 194 ? -44.437 25.479 56.187 1.00 59.25 194 LEU A C 1
ATOM 1505 O O . LEU A 1 194 ? -44.112 26.251 57.084 1.00 59.25 194 LEU A O 1
ATOM 1509 N N . GLY A 1 195 ? -45.441 25.759 55.349 1.00 56.44 195 GLY A N 1
ATOM 1510 C CA . GLY A 1 195 ? -46.087 27.077 55.285 1.00 56.44 195 GLY A CA 1
ATOM 1511 C C . GLY A 1 195 ? -47.586 27.150 55.581 1.00 56.44 195 GLY A C 1
ATOM 1512 O O . GLY A 1 195 ? -48.132 28.242 55.472 1.00 56.44 195 GLY A O 1
ATOM 1513 N N . VAL A 1 196 ? -48.278 26.056 55.921 1.00 56.38 196 VAL A N 1
ATOM 1514 C CA . VAL A 1 196 ? -49.715 26.111 56.262 1.00 56.38 196 VAL A CA 1
ATOM 1515 C C . VAL A 1 196 ? -50.026 25.099 57.365 1.00 56.38 196 VAL A C 1
ATOM 1517 O O . VAL A 1 196 ? -50.235 23.918 57.110 1.00 56.38 196 VAL A O 1
ATOM 1520 N N . GLY A 1 197 ? -50.003 25.566 58.608 1.00 54.56 197 GLY A N 1
ATOM 1521 C CA . GLY A 1 197 ? -50.295 24.780 59.805 1.00 54.56 197 GLY A CA 1
ATOM 1522 C C . GLY A 1 197 ? -50.416 25.701 61.014 1.00 54.56 197 GLY A C 1
ATOM 1523 O O . GLY A 1 197 ? -49.684 25.541 61.985 1.00 54.56 197 GLY A O 1
ATOM 1524 N N . GLY A 1 198 ? -51.270 26.717 60.880 1.00 45.66 198 GLY A N 1
ATOM 1525 C CA . GLY A 1 198 ? -51.772 27.575 61.951 1.00 45.66 198 GLY A CA 1
ATOM 1526 C C . GLY A 1 198 ? -53.291 27.544 61.940 1.00 45.66 198 GLY A C 1
ATOM 1527 O O . GLY A 1 198 ? -53.847 27.262 60.852 1.00 45.66 198 GLY A O 1
#

pLDDT: mean 70.43, std 20.28, range [32.84, 94.75]